Protein AF-A0AAJ6QUZ6-F1 (afdb_monomer)

pLDDT: mean 87.94, std 11.18, range [42.5, 98.69]

Foldseek 3Di:
DCLQPDPPHQADEFEWDAAEEPVGDHRAIARDDPPDRYYPGHLLRVVVVSLPRPGQHAYEYEYQELSHLQVNLVSCVVRPSNLNHEYEDHFACAAFEADDDHGRYPLVSNLVSVVPRPHQYAYAYEHDYHDHQEAGDLVNLVVVVVSCVPPPLPHQYEYEGEQSRADQPSVQCNPQVHVSYAYEYAYDPPRDGDCLSVLNNCVSNPPRYHYNDDPVVVVVNVVVNVVCPDPDQWFWDDWPDDPQWDHGRFKIKGFAWDKTKTFTPDFFAKDKDFPDPFKDKDFDAPDDDPTGDRIGMITIHGGGMMMMGTHD

Organism: NCBI:txid34638

Secondary structure (DSSP, 8-state):
-HHHH-SS--EEEEEEEEEEETTS--SEEEE--TT--EESSBHHHHHHHHHHS----EEEEEESSSTTHHHHHHHHHH-GGGGGS-EEEEEEEEE-SS---S-SS-HHHHHHHHHH--S--EEEEEEE--SSS----HHHHHHHHHHHTTS-TTS-EEEEEEGGG--HHHHHHHHHH-TTEEEEEE--TT----SHHHHHHHHHSTTSEEEE--HHHHHHHHHHHHH------PPEEPPS--TTEEEETTEEEEESSEEEEEEEEEEEEEEEEESSTTEEEE---SSSSS--EEEEEEEEEESSEEEEEEE-

Mean predicted aligned error: 6.59 Å

Nearest PDB structures (foldseek):
  2p2g-assembly2_F  TM=4.073E-01  e=4.839E-01  Mycobacterium tuberculosis H37Rv
  2p2g-assembly2_E  TM=4.098E-01  e=1.268E+00  Mycobacterium tuberculosis H37Rv
  1ceo-assembly1_A  TM=3.204E-01  e=7.375E-01  Acetivibrio thermocellus
  5dt9-assembly1_A-2  TM=2.013E-01  e=4.226E+00  Vibrio cholerae O1 biovar El Tor str. N16961

Solvent-accessible surface area (backbone atoms only — not comparable to full-atom values): 17114 Å² total; per-residue (Å²): 114,69,68,73,74,38,91,87,48,62,58,50,76,40,41,30,25,60,20,28,34,76,89,70,52,66,85,39,44,17,48,33,59,85,91,50,56,56,18,89,44,38,42,70,60,50,52,51,55,59,62,68,46,98,59,89,52,25,41,36,41,35,37,58,32,59,82,25,50,62,62,50,54,53,57,51,68,73,40,67,75,51,78,82,38,55,35,33,51,26,35,23,40,34,59,36,32,15,79,41,93,54,42,53,21,54,46,70,61,49,53,51,53,58,71,68,45,90,66,75,55,32,42,28,54,28,42,26,68,36,86,47,82,50,39,49,42,59,68,50,40,54,51,50,51,67,56,51,74,76,48,65,88,86,55,40,37,33,33,50,40,53,45,64,27,60,36,47,70,37,52,50,43,57,41,54,67,47,89,59,37,27,37,33,36,30,57,58,90,86,56,83,57,65,56,67,42,53,48,48,47,43,69,75,38,73,96,34,58,44,78,50,55,50,71,70,59,41,55,49,45,53,53,49,59,71,68,52,86,78,74,88,74,49,34,44,47,87,55,79,77,58,99,49,56,49,78,32,60,50,35,37,42,35,60,28,54,48,68,46,46,47,32,38,81,45,70,26,36,78,48,74,48,74,73,34,90,58,48,48,75,54,68,62,74,96,64,89,70,99,60,63,36,44,63,48,49,36,37,37,39,52,74,26,35,37,40,37,34,55,40,126

Structure (mmCIF, N/CA/C/O backbone):
data_AF-A0AAJ6QUZ6-F1
#
_entry.id   AF-A0AAJ6QUZ6-F1
#
loop_
_atom_site.group_PDB
_atom_site.id
_atom_site.type_symbol
_atom_site.label_atom_id
_atom_site.label_alt_id
_atom_site.label_comp_id
_atom_site.label_asym_id
_atom_site.label_entity_id
_atom_site.label_seq_id
_atom_site.pdbx_PDB_ins_code
_atom_site.Cartn_x
_atom_site.Cartn_y
_atom_site.Cartn_z
_atom_site.occupancy
_atom_site.B_iso_or_equiv
_atom_site.auth_seq_id
_atom_site.auth_comp_id
_atom_site.auth_asym_id
_atom_site.auth_atom_id
_atom_site.pdbx_PDB_model_num
ATOM 1 N N . MET A 1 1 ? -4.140 9.959 22.751 1.00 50.44 1 MET A N 1
ATOM 2 C CA . MET A 1 1 ? -5.055 11.119 22.643 1.00 50.44 1 MET A CA 1
ATOM 3 C C . MET A 1 1 ? -4.492 12.200 21.724 1.00 50.44 1 MET A C 1
ATOM 5 O O . MET A 1 1 ? -5.263 12.786 20.982 1.00 50.44 1 MET A O 1
ATOM 9 N N . ASP A 1 2 ? -3.174 12.388 21.669 1.00 68.81 2 ASP A N 1
ATOM 10 C CA . ASP A 1 2 ? -2.521 13.456 20.889 1.00 68.81 2 ASP A CA 1
ATOM 11 C C . ASP A 1 2 ? -2.820 13.427 19.378 1.00 68.81 2 ASP A C 1
ATOM 13 O O . ASP A 1 2 ? -3.007 14.470 18.752 1.00 68.81 2 ASP A O 1
ATOM 17 N N . ALA A 1 3 ? -2.954 12.235 18.785 1.00 73.44 3 ALA A N 1
ATOM 18 C CA . ALA A 1 3 ? -3.309 12.095 17.371 1.00 73.44 3 ALA A CA 1
ATOM 19 C C . ALA A 1 3 ? -4.732 12.592 17.052 1.00 73.44 3 ALA A C 1
ATOM 21 O O . ALA A 1 3 ? -4.956 13.097 15.954 1.00 73.44 3 ALA A O 1
ATOM 22 N N . ILE A 1 4 ? -5.674 12.493 18.003 1.00 75.88 4 ILE A N 1
ATOM 23 C CA . ILE A 1 4 ? -7.088 12.892 17.846 1.00 75.88 4 ILE A CA 1
ATOM 24 C C . ILE A 1 4 ? -7.229 14.418 17.785 1.00 75.88 4 ILE A C 1
ATOM 26 O O . ILE A 1 4 ? -8.078 14.925 17.054 1.00 75.88 4 ILE A O 1
ATOM 30 N N . SER A 1 5 ? -6.371 15.145 18.499 1.00 76.31 5 SER A N 1
ATOM 31 C CA . SER A 1 5 ? -6.355 16.611 18.529 1.00 76.31 5 SER A CA 1
ATOM 32 C C . SER A 1 5 ? -5.373 17.249 17.542 1.00 76.31 5 SER A C 1
ATOM 34 O O . SER A 1 5 ? -5.393 18.462 17.376 1.00 76.31 5 SER A O 1
ATOM 36 N N . SER A 1 6 ? -4.492 16.472 16.906 1.00 78.44 6 SER A N 1
ATOM 37 C CA . SER A 1 6 ? -3.490 17.010 15.975 1.00 78.44 6 SER A CA 1
ATOM 38 C C . SER A 1 6 ? -4.126 17.566 14.694 1.00 78.44 6 SER A C 1
ATOM 40 O O . SER A 1 6 ? -4.943 16.898 14.070 1.00 78.44 6 SER A O 1
ATOM 42 N N . GLU A 1 7 ? -3.715 18.745 14.236 1.00 77.88 7 GLU A N 1
ATOM 43 C CA . GLU A 1 7 ? -4.185 19.312 12.959 1.00 77.88 7 GLU A CA 1
ATOM 44 C C . GLU A 1 7 ? -3.479 18.705 11.734 1.00 77.88 7 GLU A C 1
ATOM 46 O O . GLU A 1 7 ? -3.989 18.783 10.619 1.00 77.88 7 GLU A O 1
ATOM 51 N N . THR A 1 8 ? -2.318 18.073 11.929 1.00 78.19 8 THR A N 1
ATOM 52 C CA . THR A 1 8 ? -1.476 17.542 10.843 1.00 78.19 8 THR A CA 1
ATOM 53 C C . THR A 1 8 ? -1.682 16.052 10.582 1.00 78.19 8 THR A C 1
ATOM 55 O O . THR A 1 8 ? -1.166 15.519 9.606 1.00 78.19 8 THR A O 1
ATOM 58 N N . VAL A 1 9 ? -2.437 15.369 11.445 1.00 82.19 9 VAL A N 1
ATOM 59 C CA . VAL A 1 9 ? -2.731 13.936 11.329 1.00 82.19 9 VAL A CA 1
ATOM 60 C C . VAL A 1 9 ? -4.087 13.739 10.653 1.00 82.19 9 VAL A C 1
ATOM 62 O O . VAL A 1 9 ? -5.103 14.221 11.152 1.00 82.19 9 VAL A O 1
ATOM 65 N N . ASN A 1 10 ? -4.139 12.987 9.553 1.00 86.81 10 ASN A N 1
ATOM 66 C CA . ASN A 1 10 ? -5.396 12.722 8.837 1.00 86.81 10 ASN A CA 1
ATOM 67 C C . ASN A 1 10 ? -6.106 11.440 9.297 1.00 86.81 10 ASN A C 1
ATOM 69 O O . ASN A 1 10 ? -7.331 11.364 9.227 1.00 86.81 10 ASN A O 1
ATOM 73 N N . PHE A 1 11 ? -5.350 10.458 9.791 1.00 90.88 11 PHE A N 1
ATOM 74 C CA . PHE A 1 11 ? -5.858 9.151 10.204 1.00 90.88 11 PHE A CA 1
ATOM 75 C C . PHE A 1 11 ? -5.402 8.805 11.614 1.00 90.88 11 PHE A C 1
ATOM 77 O O . PHE A 1 11 ? -4.302 9.161 12.026 1.00 90.88 11 PHE A O 1
ATOM 84 N N . ILE A 1 12 ? -6.246 8.081 12.339 1.00 91.75 12 ILE A N 1
ATOM 85 C CA . ILE A 1 12 ? -5.860 7.412 13.577 1.00 91.75 12 ILE A CA 1
ATOM 86 C C . ILE A 1 12 ? -5.720 5.929 13.248 1.00 91.75 12 ILE A C 1
ATOM 88 O O . ILE A 1 12 ? -6.630 5.329 12.671 1.00 91.75 12 ILE A O 1
ATOM 92 N N . GLU A 1 13 ? -4.574 5.359 13.593 1.00 93.38 13 GLU A N 1
ATOM 93 C CA . GLU A 1 13 ? -4.242 3.969 13.309 1.00 93.38 13 GLU A CA 1
ATOM 94 C C . GLU A 1 13 ? -4.447 3.073 14.529 1.00 93.38 13 GLU A C 1
ATOM 96 O O . GLU A 1 13 ? -4.228 3.491 15.670 1.00 93.38 13 GLU A O 1
ATOM 101 N N . ALA A 1 14 ? -4.861 1.836 14.269 1.00 94.94 14 ALA A N 1
ATOM 102 C CA . ALA A 1 14 ? -4.884 0.770 15.249 1.00 94.94 14 ALA A CA 1
ATOM 103 C C . ALA A 1 14 ? -4.222 -0.487 14.687 1.00 94.94 14 ALA A C 1
ATOM 105 O O . ALA A 1 14 ? -4.755 -1.082 13.754 1.00 94.94 14 ALA A O 1
ATOM 106 N N . ASP A 1 15 ? -3.112 -0.913 15.291 1.00 97.50 15 ASP A N 1
ATOM 107 C CA . ASP A 1 15 ? -2.601 -2.273 15.127 1.00 97.50 15 ASP A CA 1
ATOM 108 C C . ASP A 1 15 ? -3.513 -3.240 15.882 1.00 97.50 15 ASP A C 1
ATOM 110 O O . ASP A 1 15 ? -3.739 -3.067 17.080 1.00 97.50 15 ASP A O 1
ATOM 114 N N . ILE A 1 16 ? -4.067 -4.233 15.190 1.00 98.44 16 ILE A N 1
ATOM 115 C CA . ILE A 1 16 ? -5.099 -5.115 15.733 1.00 98.44 16 ILE A CA 1
ATOM 116 C C . ILE A 1 16 ? -4.665 -6.569 15.614 1.00 98.44 16 ILE A C 1
ATOM 118 O O . ILE A 1 16 ? -4.309 -7.046 14.535 1.00 98.44 16 ILE A O 1
ATOM 122 N N . LEU A 1 17 ? -4.776 -7.287 16.727 1.00 98.19 17 LEU A N 1
ATOM 123 C CA . LEU A 1 17 ? -4.621 -8.735 16.793 1.00 98.19 17 LEU A CA 1
ATOM 124 C C . LEU A 1 17 ? -5.495 -9.336 17.892 1.00 98.19 17 LEU A C 1
ATOM 126 O O . LEU A 1 17 ? -5.958 -8.629 18.788 1.00 98.19 17 LEU A O 1
ATOM 130 N N . MET A 1 18 ? -5.725 -10.642 17.834 1.00 97.94 18 MET A N 1
ATOM 131 C CA . MET A 1 18 ? -6.375 -11.402 18.894 1.00 97.94 18 MET A CA 1
ATOM 132 C C . MET A 1 18 ? -5.429 -11.575 20.080 1.00 97.94 18 MET A C 1
ATOM 134 O O . MET A 1 18 ? -4.302 -12.050 19.939 1.00 97.94 18 MET A O 1
ATOM 138 N N . GLY A 1 19 ? -5.900 -11.228 21.272 1.00 97.06 19 GLY A N 1
ATOM 139 C CA . GLY A 1 19 ? -5.098 -11.331 22.481 1.00 97.06 19 GLY A CA 1
ATOM 140 C C . GLY A 1 19 ? -5.920 -11.133 23.744 1.00 97.06 19 GLY A C 1
ATOM 141 O O . GLY A 1 19 ? -7.120 -11.418 23.776 1.00 97.06 19 GLY A O 1
ATOM 142 N N . GLY A 1 20 ? -5.254 -10.671 24.801 1.00 96.06 20 GLY A N 1
ATOM 143 C CA . GLY A 1 20 ? -5.896 -10.386 26.081 1.00 96.06 20 GLY A CA 1
ATOM 144 C C . GLY A 1 20 ? -5.732 -8.944 26.545 1.00 96.06 20 GLY A C 1
ATOM 145 O O . GLY A 1 20 ? -4.717 -8.300 26.282 1.00 96.06 20 GLY A O 1
ATOM 146 N N . THR A 1 21 ? -6.714 -8.430 27.278 1.00 94.81 21 THR A N 1
ATOM 147 C CA . THR A 1 21 ? -6.571 -7.143 27.961 1.00 94.81 21 THR A CA 1
ATOM 148 C C . THR A 1 21 ? -5.913 -7.331 29.326 1.00 94.81 21 THR A C 1
ATOM 150 O O . THR A 1 21 ? -6.075 -8.362 29.983 1.00 94.81 21 THR A O 1
ATOM 153 N N . LYS A 1 22 ? -5.228 -6.298 29.827 1.00 89.31 22 LYS A N 1
ATOM 154 C CA . LYS A 1 22 ? -4.700 -6.279 31.207 1.00 89.31 22 LYS A CA 1
ATOM 155 C C . LYS A 1 22 ? -5.800 -6.385 32.274 1.00 89.31 22 LYS A C 1
ATOM 157 O O . LYS A 1 22 ? -5.507 -6.742 33.411 1.00 89.31 22 LYS A O 1
ATOM 162 N N . SER A 1 23 ? -7.052 -6.092 31.913 1.00 87.44 23 SER A N 1
ATOM 163 C CA . SER A 1 23 ? -8.241 -6.236 32.762 1.00 87.44 23 SER A CA 1
ATOM 164 C C . SER A 1 23 ? -8.797 -7.667 32.831 1.00 87.44 23 SER A C 1
ATOM 166 O O . SER A 1 23 ? -9.698 -7.915 33.629 1.00 87.44 23 SER A O 1
ATOM 168 N N . GLY A 1 24 ? -8.249 -8.612 32.055 1.00 89.44 24 GLY A N 1
ATOM 169 C CA . GLY A 1 24 ? -8.585 -10.039 32.133 1.00 89.44 24 GLY A CA 1
ATOM 170 C C . GLY A 1 24 ? -9.534 -10.558 31.049 1.00 89.44 24 GLY A C 1
ATOM 171 O O . GLY A 1 24 ? -10.014 -11.684 31.171 1.00 89.44 24 GLY A O 1
ATOM 172 N N . LEU A 1 25 ? -9.819 -9.781 29.995 1.00 91.56 25 LEU A N 1
ATOM 173 C CA . LEU A 1 25 ? -10.451 -10.332 28.792 1.00 91.56 25 LEU A CA 1
ATOM 174 C C . LEU A 1 25 ? -9.416 -11.139 28.006 1.00 91.56 25 LEU A C 1
ATOM 176 O O . LEU A 1 25 ? -8.249 -10.760 27.941 1.00 91.56 25 LEU A O 1
ATOM 180 N N . HIS A 1 26 ? -9.857 -12.226 27.384 1.00 93.75 26 HIS A N 1
ATOM 181 C CA . HIS A 1 26 ? -9.033 -13.107 26.561 1.00 93.75 26 HIS A CA 1
ATOM 182 C C . HIS A 1 26 ? -9.755 -13.408 25.253 1.00 93.75 26 HIS A C 1
ATOM 184 O O . HIS A 1 26 ? -10.982 -13.331 25.202 1.00 93.75 26 HIS A O 1
ATOM 190 N N . ASP A 1 27 ? -8.989 -13.759 24.221 1.00 95.12 27 ASP A N 1
ATOM 191 C CA . ASP A 1 27 ? -9.497 -14.099 22.891 1.00 95.12 27 ASP A CA 1
ATOM 192 C C . ASP A 1 27 ? -10.421 -13.011 22.318 1.00 95.12 27 ASP A C 1
ATOM 194 O O . ASP A 1 27 ? -11.474 -13.289 21.742 1.00 95.12 27 ASP A O 1
ATOM 198 N N . VAL A 1 28 ? -10.007 -11.749 22.467 1.00 97.44 28 VAL A N 1
ATOM 199 C CA . VAL A 1 28 ? -10.676 -10.578 21.882 1.00 97.44 28 VAL A CA 1
ATOM 200 C C . VAL A 1 28 ? -9.702 -9.783 21.010 1.00 97.44 28 VAL A C 1
ATOM 202 O O . VAL A 1 28 ? -8.496 -9.815 21.273 1.00 97.44 28 VAL A O 1
ATOM 205 N N . PRO A 1 29 ? -10.183 -9.035 20.000 1.00 98.31 29 PRO A N 1
ATOM 206 C CA . PRO A 1 29 ? -9.334 -8.090 19.291 1.00 98.31 29 PRO A CA 1
ATOM 207 C C . PRO A 1 29 ? -8.858 -6.988 20.240 1.00 98.31 29 PRO A C 1
ATOM 209 O O . PRO A 1 29 ? -9.661 -6.320 20.902 1.00 98.31 29 PRO A O 1
ATOM 212 N N . ILE A 1 30 ? -7.549 -6.787 20.289 1.00 98.19 30 ILE A N 1
ATOM 213 C CA . ILE A 1 30 ? -6.873 -5.789 21.115 1.00 98.19 30 ILE A CA 1
ATOM 214 C C . ILE A 1 30 ? -6.034 -4.859 20.248 1.00 98.19 30 ILE A C 1
ATOM 216 O O . ILE A 1 30 ? -5.655 -5.221 19.135 1.00 98.19 30 ILE A O 1
ATOM 220 N N . MET A 1 31 ? -5.722 -3.675 20.776 1.00 96.75 31 MET A N 1
ATOM 221 C CA . MET A 1 31 ? -4.753 -2.793 20.135 1.00 96.75 31 MET A CA 1
ATOM 222 C C . MET A 1 31 ? -3.331 -3.167 20.534 1.00 96.75 31 MET A C 1
ATOM 224 O O . MET A 1 31 ? -2.882 -2.806 21.622 1.00 96.75 31 MET A O 1
ATOM 228 N N . ALA A 1 32 ? -2.637 -3.908 19.680 1.00 96.31 32 ALA A N 1
ATOM 229 C CA . ALA A 1 32 ? -1.273 -4.355 19.924 1.00 96.31 32 ALA A CA 1
ATOM 230 C C . ALA A 1 32 ? -0.541 -4.627 18.608 1.00 96.31 32 ALA A C 1
ATOM 232 O O . ALA A 1 32 ? -1.143 -5.029 17.613 1.00 96.31 32 ALA A O 1
ATOM 233 N N . HIS A 1 33 ? 0.781 -4.469 18.638 1.00 93.75 33 HIS A N 1
ATOM 234 C CA . HIS A 1 33 ? 1.664 -4.842 17.542 1.00 93.75 33 HIS A CA 1
ATOM 235 C C . HIS A 1 33 ? 2.565 -6.008 17.985 1.00 93.75 33 HIS A C 1
ATOM 237 O O . HIS A 1 33 ? 3.149 -5.942 19.068 1.00 93.75 33 HIS A O 1
ATOM 243 N N . PRO A 1 34 ? 2.755 -7.062 17.168 1.00 92.25 34 PRO A N 1
ATOM 244 C CA . PRO A 1 34 ? 3.655 -8.157 17.512 1.00 92.25 34 PRO A CA 1
ATOM 245 C C . PRO A 1 34 ? 5.071 -7.664 17.879 1.00 92.25 34 PRO A C 1
ATOM 247 O O . PRO A 1 34 ? 5.581 -6.738 17.240 1.00 92.25 34 PRO A O 1
ATOM 250 N N . PRO A 1 35 ? 5.747 -8.293 18.859 1.00 93.56 35 PRO A N 1
ATOM 251 C CA . PRO A 1 35 ? 5.398 -9.567 19.493 1.00 93.56 35 PRO A CA 1
ATOM 252 C C . PRO A 1 35 ? 4.374 -9.465 20.634 1.00 93.56 35 PRO A C 1
ATOM 254 O O . PRO A 1 35 ? 4.059 -10.497 21.229 1.00 93.56 35 PRO A O 1
ATOM 257 N N . ASP A 1 36 ? 3.864 -8.273 20.944 1.00 95.12 36 ASP A N 1
ATOM 258 C CA . ASP A 1 36 ? 2.902 -8.105 22.026 1.00 95.12 36 ASP A CA 1
ATOM 259 C C . ASP A 1 36 ? 1.576 -8.791 21.682 1.00 95.12 36 ASP A C 1
ATOM 261 O O . ASP A 1 36 ? 1.037 -8.648 20.587 1.00 95.12 36 ASP A O 1
ATOM 265 N N . ASN A 1 37 ? 1.047 -9.551 22.640 1.00 93.31 37 ASN A N 1
ATOM 266 C CA . ASN A 1 37 ? -0.245 -10.238 22.554 1.00 93.31 37 ASN A CA 1
ATOM 267 C C . ASN A 1 37 ? -1.199 -9.832 23.690 1.00 93.31 37 ASN A C 1
ATOM 269 O O . ASN A 1 37 ? -2.201 -10.501 23.956 1.00 93.31 37 ASN A O 1
ATOM 273 N N . SER A 1 38 ? -0.866 -8.740 24.380 1.00 95.00 38 SER A N 1
ATOM 274 C CA . SER A 1 38 ? -1.706 -8.142 25.407 1.00 95.00 38 SER A CA 1
ATOM 275 C C . SER A 1 38 ? -1.698 -6.625 25.298 1.00 95.00 38 SER A C 1
ATOM 277 O O . SER A 1 38 ? -0.692 -6.037 24.910 1.00 95.00 38 SER A O 1
ATOM 279 N N . SER A 1 39 ? -2.817 -6.002 25.653 1.00 96.00 39 SER A N 1
ATOM 280 C CA . SER A 1 39 ? -2.988 -4.549 25.603 1.00 96.00 39 SER A CA 1
ATOM 281 C C . SER A 1 39 ? -3.724 -4.041 26.836 1.00 96.00 39 SER A C 1
ATOM 283 O O . SER A 1 39 ? -4.405 -4.789 27.537 1.00 96.00 39 SER A O 1
ATOM 285 N N . ASP A 1 40 ? -3.571 -2.763 27.146 1.00 94.94 40 ASP A N 1
ATOM 286 C CA . ASP A 1 40 ? -4.424 -2.076 28.111 1.00 94.94 40 ASP A CA 1
ATOM 287 C C . ASP A 1 40 ? -5.829 -1.791 27.563 1.00 94.94 40 ASP A C 1
ATOM 289 O O . ASP A 1 40 ? -6.736 -1.583 28.367 1.00 94.94 40 ASP A O 1
ATOM 293 N N . ILE A 1 41 ? -6.024 -1.846 26.240 1.00 95.69 41 ILE A N 1
ATOM 294 C CA . ILE A 1 41 ? -7.295 -1.523 25.591 1.00 95.69 41 ILE A CA 1
ATOM 295 C C . ILE A 1 41 ? -7.698 -2.563 24.534 1.00 95.69 41 ILE A C 1
ATOM 297 O O . ILE A 1 41 ? -6.898 -3.009 23.702 1.00 95.69 41 ILE A O 1
ATOM 301 N N . SER A 1 42 ? -8.970 -2.960 24.554 1.00 97.25 42 SER A N 1
ATOM 302 C CA . SER A 1 42 ? -9.566 -3.745 23.471 1.00 97.25 42 SER A CA 1
ATOM 303 C C . SER A 1 42 ? -9.874 -2.867 22.256 1.00 97.25 42 SER A C 1
ATOM 305 O O . SER A 1 42 ? -10.091 -1.660 22.372 1.00 97.25 42 SER A O 1
ATOM 307 N N . PHE A 1 43 ? -9.982 -3.468 21.070 1.00 97.19 43 PHE A N 1
ATOM 308 C CA . PHE A 1 43 ? -10.458 -2.740 19.891 1.00 97.19 43 PHE A CA 1
ATOM 309 C C . PHE A 1 43 ? -11.853 -2.143 20.122 1.00 97.19 43 PHE A C 1
ATOM 311 O O . PHE A 1 43 ? -12.119 -1.027 19.688 1.00 97.19 43 PHE A O 1
ATOM 318 N N . ALA A 1 44 ? -12.734 -2.878 20.813 1.00 96.19 44 ALA A N 1
ATOM 319 C CA . ALA A 1 44 ? -14.105 -2.457 21.086 1.00 96.19 44 ALA A CA 1
ATOM 320 C C . ALA A 1 44 ? -14.166 -1.171 21.925 1.00 96.19 44 ALA A C 1
ATOM 322 O O . ALA A 1 44 ? -14.908 -0.258 21.574 1.00 96.19 44 ALA A O 1
ATOM 323 N N . GLU A 1 45 ? -13.358 -1.079 22.983 1.00 95.06 45 GLU A N 1
ATOM 324 C CA . GLU A 1 45 ? -13.246 0.135 23.803 1.00 95.06 45 GLU A CA 1
ATOM 325 C C . GLU A 1 45 ? -12.622 1.282 23.002 1.00 95.06 45 GLU A C 1
ATOM 327 O O . GLU A 1 45 ? -13.111 2.413 23.030 1.00 95.06 45 GLU A O 1
ATOM 332 N N . TRP A 1 46 ? -11.563 0.996 22.239 1.00 95.12 46 TRP A N 1
ATOM 333 C CA . TRP A 1 46 ? -10.896 2.020 21.444 1.00 95.12 46 TRP A CA 1
ATOM 334 C C . TRP A 1 46 ? -11.813 2.633 20.388 1.00 95.12 46 TRP A C 1
ATOM 336 O O . TRP A 1 46 ? -11.842 3.855 20.243 1.00 95.12 46 TRP A O 1
ATOM 346 N N . ILE A 1 47 ? -12.573 1.813 19.655 1.00 94.38 47 ILE A N 1
ATOM 347 C CA . ILE A 1 47 ? -13.436 2.321 18.589 1.00 94.38 47 ILE A CA 1
ATOM 348 C C . ILE A 1 47 ? -14.600 3.136 19.153 1.00 94.38 47 ILE A C 1
ATOM 350 O O . ILE A 1 47 ? -15.014 4.099 18.513 1.00 94.38 47 ILE A O 1
ATOM 354 N N . GLU A 1 48 ? -15.097 2.817 20.351 1.00 93.06 48 GLU A N 1
ATOM 355 C CA . GLU A 1 48 ? -16.092 3.637 21.050 1.00 93.06 48 GLU A CA 1
ATOM 356 C C . GLU A 1 48 ? -15.517 5.019 21.382 1.00 93.06 48 GLU A C 1
ATOM 358 O O . GLU A 1 48 ? -16.071 6.026 20.938 1.00 93.06 48 GLU A O 1
ATOM 363 N N . ILE A 1 49 ? -14.338 5.073 22.015 1.00 91.25 49 ILE A N 1
ATOM 364 C CA . ILE A 1 49 ? -13.633 6.332 22.310 1.00 91.25 49 ILE A CA 1
ATOM 365 C C . ILE A 1 49 ? -13.376 7.131 21.027 1.00 91.25 49 ILE A C 1
ATOM 367 O O . ILE A 1 49 ? -13.659 8.329 20.954 1.00 91.25 49 ILE A O 1
ATOM 371 N N . ALA A 1 50 ? -12.856 6.472 19.989 1.00 89.75 50 ALA A N 1
ATOM 372 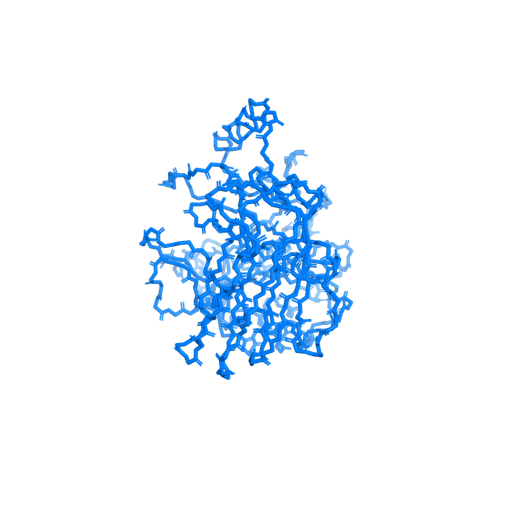C CA . ALA A 1 50 ? -12.573 7.114 18.717 1.00 89.75 50 ALA A CA 1
ATOM 373 C C . ALA A 1 50 ? -13.853 7.673 18.086 1.00 89.75 50 ALA A C 1
ATOM 375 O O . ALA A 1 50 ? -13.817 8.761 17.516 1.00 89.75 50 ALA A O 1
ATOM 376 N N . SER A 1 51 ? -14.975 6.955 18.165 1.00 86.75 51 SER A N 1
ATOM 377 C CA . SER A 1 51 ? -16.266 7.351 17.579 1.00 86.75 51 SER A CA 1
ATOM 378 C C . SER A 1 51 ? -16.964 8.472 18.350 1.00 86.75 51 SER A C 1
ATOM 380 O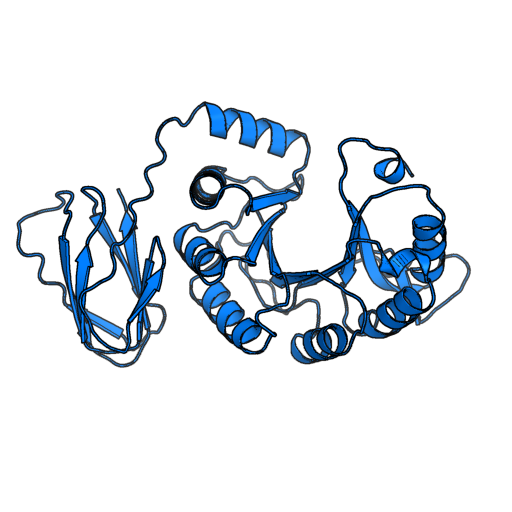 O . SER A 1 51 ? -17.773 9.208 17.783 1.00 86.75 51 SER A O 1
ATOM 382 N N . GLU A 1 52 ? -16.673 8.612 19.639 1.00 87.00 52 GLU A N 1
ATOM 383 C CA . GLU A 1 52 ? -17.172 9.706 20.469 1.00 87.00 52 GLU A CA 1
ATOM 384 C C . GLU A 1 52 ? -16.370 10.992 20.308 1.00 87.00 52 GLU A C 1
ATOM 386 O O . GLU A 1 52 ? -16.935 12.072 20.473 1.00 87.00 52 GLU A O 1
ATOM 391 N N . ALA A 1 53 ? -15.097 10.894 19.922 1.00 83.69 53 ALA A N 1
ATOM 392 C CA . ALA A 1 53 ? -14.284 12.062 19.634 1.00 83.69 53 ALA A CA 1
ATOM 393 C C . ALA A 1 53 ? -14.899 12.911 18.506 1.00 83.69 53 ALA A C 1
ATOM 395 O O . ALA A 1 53 ? -15.191 12.411 17.414 1.00 83.69 53 ALA A O 1
ATOM 396 N N . GLU A 1 54 ? -15.040 14.215 18.754 1.00 80.81 54 GLU A N 1
ATOM 397 C CA . GLU A 1 54 ? -15.456 15.219 17.768 1.00 80.81 54 GLU A CA 1
ATOM 398 C C . GLU A 1 54 ? -14.319 15.488 16.767 1.00 80.81 54 GLU A C 1
ATOM 400 O O . GLU A 1 54 ? -13.682 16.537 16.759 1.00 80.81 54 GLU A O 1
ATOM 405 N N . THR A 1 55 ? -14.017 14.489 15.939 1.00 83.38 55 THR A N 1
ATOM 406 C CA . THR A 1 55 ? -12.927 14.521 14.964 1.00 83.38 55 THR A CA 1
ATOM 407 C C . THR A 1 55 ? -13.391 14.029 13.596 1.00 83.38 55 THR A C 1
ATOM 409 O O . THR A 1 55 ? -14.217 13.119 13.495 1.00 83.38 55 THR A O 1
ATOM 412 N N . SER A 1 56 ? -12.837 14.623 12.539 1.00 83.69 56 SER A N 1
ATOM 413 C CA . SER A 1 56 ? -13.045 14.232 11.138 1.00 83.69 56 SER A CA 1
ATOM 414 C C . SER A 1 56 ? -11.992 13.244 10.624 1.00 83.69 56 SER A C 1
ATOM 416 O O . SER A 1 56 ? -11.950 12.959 9.428 1.00 83.69 56 SER A O 1
ATOM 418 N N . LYS A 1 57 ? -11.118 12.742 11.504 1.00 89.44 57 LYS A N 1
ATOM 419 C CA . LYS A 1 57 ? -10.040 11.823 11.131 1.00 89.44 57 LYS A CA 1
ATOM 420 C C . LYS A 1 57 ? -10.586 10.499 10.614 1.00 89.44 57 LYS A C 1
ATOM 422 O O . LYS A 1 57 ? -11.554 9.959 11.154 1.00 89.44 57 LYS A O 1
ATOM 427 N N . GLY A 1 58 ? -9.909 9.964 9.605 1.00 92.75 58 GLY A N 1
ATOM 428 C CA . GLY A 1 58 ? -10.129 8.600 9.151 1.00 92.75 58 GLY A CA 1
ATOM 429 C C . GLY A 1 58 ? -9.605 7.571 10.156 1.00 92.75 58 GLY A C 1
ATOM 430 O O . GLY A 1 58 ? -8.826 7.886 11.060 1.00 92.75 58 GLY A O 1
ATOM 431 N N . LEU A 1 59 ? -10.025 6.322 9.985 1.00 94.44 59 LEU A N 1
ATOM 432 C CA . LEU A 1 59 ? -9.590 5.176 10.778 1.00 94.44 59 LEU A CA 1
ATOM 433 C C . LEU A 1 59 ? -8.775 4.238 9.892 1.00 94.44 59 LEU A C 1
ATOM 435 O O . LEU A 1 59 ? -9.287 3.751 8.887 1.00 94.44 59 LEU A O 1
ATOM 439 N N . LYS A 1 60 ? -7.527 3.963 10.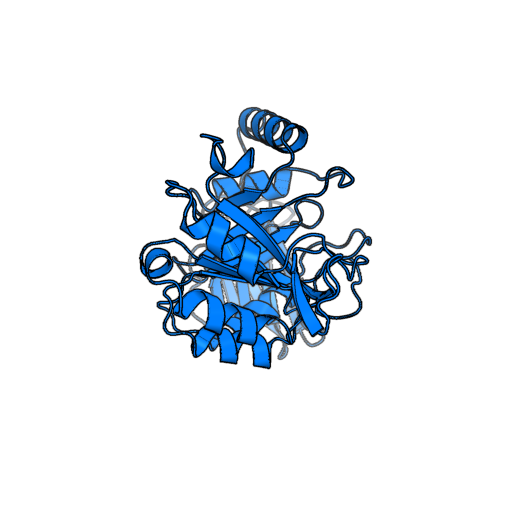269 1.00 96.19 60 LYS A N 1
ATOM 440 C CA . LYS A 1 60 ? -6.680 2.961 9.611 1.00 96.19 60 LYS A CA 1
ATOM 441 C C . LYS A 1 60 ? -6.579 1.745 10.524 1.00 96.19 60 LYS A C 1
ATOM 443 O O . LYS A 1 60 ? -6.013 1.824 11.607 1.00 96.19 60 LYS A O 1
ATOM 448 N N . LEU A 1 61 ? -7.190 0.639 10.116 1.00 97.81 61 LEU A N 1
ATOM 449 C CA . LEU A 1 61 ? -7.248 -0.588 10.907 1.00 97.81 61 LEU A CA 1
ATOM 450 C C . LEU A 1 61 ? -6.211 -1.564 10.366 1.00 97.81 61 LEU A C 1
ATOM 452 O O . LEU A 1 61 ? -6.436 -2.159 9.315 1.00 97.81 61 LEU A O 1
ATOM 456 N N . ASP A 1 62 ? -5.076 -1.678 11.047 1.00 98.25 62 ASP A N 1
ATOM 457 C CA . ASP A 1 62 ? -3.945 -2.506 10.643 1.00 98.25 62 ASP A CA 1
ATOM 458 C C . ASP A 1 62 ? -4.001 -3.892 11.291 1.00 98.25 62 ASP A C 1
ATOM 460 O O . ASP A 1 62 ? -3.554 -4.112 12.417 1.00 98.25 62 ASP A O 1
ATOM 464 N N . PHE A 1 63 ? -4.585 -4.845 10.566 1.00 98.62 63 PHE A N 1
ATOM 465 C CA . PHE A 1 63 ? -4.762 -6.214 11.031 1.00 98.62 63 PHE A CA 1
ATOM 466 C C . PHE A 1 63 ? -3.460 -7.013 10.940 1.00 98.62 63 PHE A C 1
ATOM 468 O O . PHE A 1 63 ? -2.860 -7.157 9.872 1.00 98.62 63 PHE A O 1
ATOM 475 N N . LYS A 1 64 ? -3.061 -7.611 12.065 1.00 97.94 64 LYS A N 1
ATOM 476 C CA . LYS A 1 64 ? -1.862 -8.458 12.185 1.00 97.94 64 LYS A CA 1
ATOM 477 C C . LYS A 1 64 ? -2.180 -9.953 12.204 1.00 97.94 64 LYS A C 1
ATOM 479 O O . LYS A 1 64 ? -1.263 -10.765 12.099 1.00 97.94 64 LYS A O 1
ATOM 484 N N . ASP A 1 65 ? -3.460 -10.309 12.291 1.00 97.69 65 ASP A N 1
ATOM 485 C CA . ASP A 1 65 ? -3.985 -11.659 12.098 1.00 97.69 65 ASP A CA 1
ATOM 486 C C . ASP A 1 65 ? -5.363 -11.629 11.422 1.00 97.69 65 ASP A C 1
ATOM 488 O O . ASP A 1 65 ? -5.984 -10.577 11.272 1.00 97.69 65 ASP A O 1
ATOM 492 N N . ILE A 1 66 ? -5.828 -12.790 10.960 1.00 98.38 66 ILE A N 1
ATOM 493 C CA . ILE A 1 66 ? -7.106 -12.906 10.249 1.00 98.38 66 ILE A CA 1
ATOM 494 C C . ILE A 1 66 ? -8.289 -13.108 11.208 1.00 98.38 66 ILE A C 1
ATOM 496 O O . ILE A 1 66 ? -9.426 -12.778 10.872 1.00 98.38 66 ILE A O 1
ATOM 500 N N . GLU A 1 67 ? -8.039 -13.652 12.396 1.00 98.31 67 GLU A N 1
ATOM 501 C CA . GLU A 1 67 ? -9.048 -13.968 13.406 1.00 98.31 67 GLU A CA 1
ATOM 502 C C . GLU A 1 67 ? -9.717 -12.711 13.987 1.00 98.31 67 GLU A C 1
ATOM 504 O O . GLU A 1 67 ? -10.898 -12.754 14.333 1.00 98.31 67 GLU A O 1
ATOM 509 N N . SER A 1 68 ? -9.006 -11.585 14.027 1.00 98.31 68 SER A N 1
ATOM 510 C CA . SER A 1 68 ? -9.514 -10.296 14.512 1.00 98.31 68 SER A CA 1
ATOM 511 C C . SER A 1 68 ? -10.367 -9.526 13.498 1.00 98.31 68 SER A C 1
ATOM 513 O O . SER A 1 68 ? -11.189 -8.697 13.894 1.00 98.31 68 SER A O 1
ATOM 515 N N . VAL A 1 69 ? -10.245 -9.821 12.199 1.00 98.44 69 VAL A N 1
ATOM 516 C CA . VAL A 1 69 ? -10.890 -9.048 11.121 1.00 98.44 69 VAL A CA 1
ATOM 517 C C . VAL A 1 69 ? -12.410 -9.062 11.242 1.00 98.44 69 VAL A C 1
ATOM 519 O O . VAL A 1 69 ? -13.051 -8.012 11.259 1.00 98.44 69 VAL A O 1
ATOM 522 N N . GLU A 1 70 ? -13.009 -10.249 11.337 1.00 98.00 70 GLU A N 1
ATOM 523 C CA . GLU A 1 70 ? -14.466 -10.378 11.361 1.00 98.00 70 GLU A CA 1
ATOM 524 C C . GLU A 1 70 ? -15.100 -9.739 12.615 1.00 98.00 70 GLU A C 1
ATOM 526 O O . GLU A 1 70 ? -16.028 -8.939 12.449 1.00 98.00 70 GLU A O 1
ATOM 531 N N . PRO A 1 71 ? -14.619 -9.996 13.851 1.00 97.94 71 PRO A N 1
ATOM 532 C CA . PRO A 1 71 ? -15.119 -9.303 15.039 1.00 97.94 71 PRO A CA 1
ATOM 533 C C . PRO A 1 71 ? -15.012 -7.774 14.949 1.00 97.94 71 PRO A C 1
ATOM 535 O O . PRO A 1 71 ? -15.961 -7.073 15.307 1.00 97.94 71 PRO A O 1
ATOM 538 N N . CYS A 1 72 ? -13.901 -7.244 14.425 1.00 98.00 72 CYS A N 1
ATOM 539 C CA . CYS A 1 72 ? -13.717 -5.803 14.254 1.00 98.00 72 CYS A CA 1
ATOM 540 C C . CYS A 1 72 ? -14.704 -5.206 13.245 1.00 98.00 72 CYS A C 1
ATOM 542 O O . CYS A 1 72 ? -15.315 -4.175 13.529 1.00 98.00 72 CYS A O 1
ATOM 544 N N . LEU A 1 73 ? -14.916 -5.862 12.098 1.00 97.12 73 LEU A N 1
ATOM 545 C CA . LEU A 1 73 ? -15.892 -5.416 11.100 1.00 97.12 73 LEU A CA 1
ATOM 546 C C . LEU A 1 73 ? -17.318 -5.392 11.662 1.00 97.12 73 LEU A C 1
ATOM 548 O O . LEU A 1 73 ? -18.041 -4.426 11.420 1.00 97.12 73 LEU A O 1
ATOM 552 N N . ARG A 1 74 ? -17.712 -6.404 12.448 1.00 96.00 74 ARG A N 1
ATOM 553 C CA . ARG A 1 74 ? -19.021 -6.410 13.126 1.00 96.00 74 ARG A CA 1
ATOM 554 C C . ARG A 1 74 ? -19.147 -5.233 14.093 1.00 96.00 74 ARG A C 1
ATOM 556 O O . ARG A 1 74 ? -20.121 -4.490 14.018 1.00 96.00 74 ARG A O 1
ATOM 563 N N . LYS A 1 75 ? -18.136 -5.004 14.938 1.00 96.19 75 LYS A N 1
ATOM 564 C CA . LYS A 1 75 ? -18.151 -3.903 15.912 1.00 96.19 75 LYS A CA 1
ATOM 565 C C . LYS A 1 75 ? -18.217 -2.525 15.242 1.00 96.19 75 LYS A C 1
ATOM 567 O O . LYS A 1 75 ? -18.929 -1.647 15.721 1.00 96.19 75 LYS A O 1
ATOM 572 N N . LEU A 1 76 ? -17.530 -2.330 14.115 1.00 94.38 76 LEU A N 1
ATOM 573 C CA . LEU A 1 76 ? -17.613 -1.083 13.343 1.00 94.38 76 LEU A CA 1
ATOM 574 C C . LEU A 1 76 ? -19.031 -0.809 12.830 1.00 94.38 76 LEU A C 1
ATOM 576 O O . LEU A 1 76 ? -19.471 0.337 12.866 1.00 94.38 76 LEU A O 1
ATOM 580 N N . GLN A 1 77 ? -19.742 -1.845 12.374 1.00 92.25 77 GLN A N 1
ATOM 581 C CA . GLN A 1 77 ? -21.108 -1.731 11.846 1.00 92.25 77 GLN A CA 1
ATOM 582 C C . GLN A 1 77 ? -22.134 -1.364 12.923 1.00 92.25 77 GLN A C 1
ATOM 584 O O . GLN A 1 77 ? -23.122 -0.692 12.627 1.00 92.25 77 GLN A O 1
ATOM 589 N N . GLU A 1 78 ? -21.909 -1.776 14.172 1.00 93.38 78 GLU A N 1
ATOM 590 C CA . GLU A 1 78 ? -22.775 -1.419 15.303 1.00 93.38 78 GLU A CA 1
ATOM 591 C C . GLU A 1 78 ? -22.746 0.090 15.595 1.00 93.38 78 GLU A C 1
ATOM 593 O O . GLU A 1 78 ? -23.736 0.672 16.050 1.00 93.38 78 GLU A O 1
ATOM 598 N N . ILE A 1 79 ? -21.624 0.751 15.302 1.00 88.12 79 ILE A N 1
ATOM 599 C CA . ILE A 1 79 ? -21.413 2.158 15.624 1.00 88.12 79 ILE A CA 1
ATOM 600 C C . ILE A 1 79 ? -21.820 3.028 14.436 1.00 88.12 79 ILE A C 1
ATOM 602 O O . ILE A 1 79 ? -21.028 3.325 13.544 1.00 88.12 79 ILE A O 1
ATOM 606 N N . LYS A 1 80 ? -23.068 3.513 14.462 1.00 79.50 80 LYS A N 1
ATOM 607 C CA . LYS A 1 80 ? -23.644 4.349 13.390 1.00 79.50 80 LYS A CA 1
ATOM 608 C C . LYS A 1 80 ? -22.771 5.538 12.987 1.00 79.50 80 LYS A C 1
ATOM 610 O O . LYS A 1 80 ? -22.700 5.842 11.808 1.00 79.50 80 LYS A O 1
ATOM 615 N N . LYS A 1 81 ? -22.087 6.187 13.938 1.00 79.12 81 LYS A N 1
ATOM 616 C CA . LYS A 1 81 ? -21.206 7.339 13.662 1.00 79.12 81 LYS A CA 1
ATOM 617 C C . LYS A 1 81 ? -20.063 7.016 12.689 1.00 79.12 81 LYS A C 1
ATOM 619 O O . LYS A 1 81 ? -19.520 7.927 12.076 1.00 79.12 81 LYS A O 1
ATOM 624 N N . ASN A 1 82 ? -19.705 5.742 12.529 1.00 77.25 82 ASN A N 1
ATOM 625 C CA . ASN A 1 82 ? -18.653 5.330 11.606 1.00 77.25 82 ASN A CA 1
ATOM 626 C C . ASN A 1 82 ? -19.111 5.272 10.145 1.00 77.25 82 ASN A C 1
ATOM 628 O O . ASN A 1 82 ? -18.255 5.154 9.275 1.00 77.25 82 ASN A O 1
ATOM 632 N N . SER A 1 83 ? -20.413 5.393 9.845 1.00 72.12 83 SER A N 1
ATOM 633 C CA . SER A 1 83 ? -20.901 5.392 8.456 1.00 72.12 83 SER A CA 1
ATOM 634 C C . SER A 1 83 ? -20.331 6.534 7.615 1.00 72.12 83 SER A C 1
ATOM 636 O O . SER A 1 83 ? -20.204 6.392 6.401 1.00 72.12 83 SER A O 1
ATOM 638 N N . ASP A 1 84 ? -19.980 7.644 8.266 1.00 79.12 84 ASP A N 1
ATOM 639 C CA . ASP A 1 84 ? -19.537 8.875 7.610 1.00 79.12 84 ASP A CA 1
ATOM 640 C C . ASP A 1 84 ? -18.009 9.044 7.655 1.00 79.12 84 ASP A C 1
ATOM 642 O O . ASP A 1 84 ? -17.472 10.004 7.101 1.00 79.12 84 ASP A O 1
ATOM 646 N N . ARG A 1 85 ? -17.294 8.119 8.311 1.00 86.38 85 ARG A N 1
ATOM 647 C CA . ARG A 1 85 ? -15.835 8.167 8.447 1.00 86.38 85 ARG A CA 1
ATOM 648 C C . ARG A 1 85 ? -15.144 7.439 7.311 1.00 86.38 85 ARG A C 1
ATOM 650 O O . ARG A 1 85 ? -15.607 6.411 6.824 1.00 86.38 85 ARG A O 1
ATOM 657 N N . GLU A 1 86 ? -13.980 7.949 6.926 1.00 92.62 86 GLU A N 1
ATOM 658 C CA . GLU A 1 86 ? -13.100 7.225 6.020 1.00 92.62 86 GLU A CA 1
ATOM 659 C C . GLU A 1 86 ? -12.435 6.066 6.770 1.00 92.62 86 GLU A C 1
ATOM 661 O O . GLU A 1 86 ? -11.718 6.282 7.746 1.00 92.62 86 GLU A O 1
ATOM 666 N N . ILE A 1 87 ? -12.694 4.835 6.329 1.00 95.12 87 ILE A N 1
ATOM 667 C CA . ILE A 1 87 ? -12.157 3.616 6.939 1.00 95.12 87 ILE A CA 1
ATOM 668 C C . ILE A 1 87 ? -11.202 2.954 5.956 1.00 95.12 87 ILE A C 1
ATOM 670 O O . ILE A 1 87 ? -11.566 2.669 4.814 1.00 95.12 87 ILE A O 1
ATOM 674 N N . TRP A 1 88 ? -9.986 2.686 6.410 1.00 97.44 88 TRP A N 1
ATOM 675 C CA . TRP A 1 88 ? -8.988 1.910 5.693 1.00 97.44 88 TRP A CA 1
ATOM 676 C C . TRP A 1 88 ? -8.824 0.559 6.380 1.00 97.44 88 TRP A C 1
ATOM 678 O O . TRP A 1 88 ? -8.515 0.492 7.570 1.00 97.44 88 TRP A O 1
ATOM 688 N N . LEU A 1 89 ? -9.025 -0.518 5.623 1.00 98.38 89 LEU A N 1
ATOM 689 C CA . LEU A 1 89 ? -8.759 -1.879 6.083 1.00 98.38 89 LEU A CA 1
ATOM 690 C C . LEU A 1 89 ? -7.355 -2.261 5.621 1.00 98.38 89 LEU A C 1
ATOM 692 O O . LEU A 1 89 ? -7.154 -2.539 4.436 1.00 98.38 89 LEU A O 1
ATOM 696 N N . ASN A 1 90 ? -6.391 -2.218 6.538 1.00 98.69 90 ASN A N 1
ATOM 697 C CA . ASN A 1 90 ? -4.986 -2.470 6.260 1.00 98.69 90 ASN A CA 1
ATOM 698 C C . ASN A 1 90 ? -4.577 -3.899 6.622 1.00 98.69 90 ASN A C 1
ATOM 700 O O . ASN A 1 90 ? -4.901 -4.377 7.706 1.00 98.69 90 ASN A O 1
ATOM 704 N N . ALA A 1 91 ? -3.885 -4.584 5.708 1.00 98.44 91 ALA A N 1
ATOM 705 C CA . ALA A 1 91 ? -3.338 -5.911 5.973 1.00 98.44 91 ALA A CA 1
ATOM 706 C C . ALA A 1 91 ? -2.201 -6.292 5.014 1.00 98.44 91 ALA A C 1
ATOM 708 O O . ALA A 1 91 ? -2.301 -6.135 3.792 1.00 98.44 91 ALA A O 1
ATOM 709 N N . ASP A 1 92 ? -1.167 -6.926 5.565 1.00 98.25 92 ASP A N 1
ATOM 710 C CA . ASP A 1 92 ? -0.097 -7.560 4.796 1.00 98.25 92 ASP A CA 1
ATOM 711 C C . ASP A 1 92 ? -0.490 -8.984 4.376 1.00 98.25 92 ASP A C 1
ATOM 713 O O . ASP A 1 92 ? -0.241 -9.975 5.076 1.00 98.25 92 ASP A O 1
ATOM 717 N N . ILE A 1 93 ? -1.108 -9.080 3.198 1.00 98.38 93 ILE A N 1
ATOM 718 C CA . ILE A 1 93 ? -1.691 -10.320 2.661 1.00 98.38 93 ILE A CA 1
ATOM 719 C C . ILE A 1 93 ? -0.761 -11.089 1.709 1.00 98.38 93 ILE A C 1
ATOM 721 O O . ILE A 1 93 ? -1.071 -12.218 1.324 1.00 98.38 93 ILE A O 1
ATOM 725 N N . LEU A 1 94 ? 0.376 -10.502 1.315 1.00 98.25 94 LEU A N 1
ATOM 726 C CA . LEU A 1 94 ? 1.380 -11.118 0.438 1.00 98.25 94 LEU A CA 1
ATOM 727 C C . LEU A 1 94 ? 2.783 -11.132 1.064 1.00 98.25 94 LEU A C 1
ATOM 729 O O . LEU A 1 94 ? 3.074 -10.415 2.017 1.00 98.25 94 LEU A O 1
ATOM 733 N N . ILE A 1 95 ? 3.675 -11.953 0.503 1.00 97.38 95 ILE A N 1
ATOM 734 C CA . ILE A 1 95 ? 5.103 -11.977 0.856 1.00 97.38 95 ILE A CA 1
ATOM 735 C C . ILE A 1 95 ? 5.837 -10.949 -0.001 1.00 97.38 95 ILE A C 1
ATOM 737 O O . ILE A 1 95 ? 5.783 -10.991 -1.234 1.00 97.38 95 ILE A O 1
ATOM 741 N N . GLY A 1 96 ? 6.534 -10.032 0.656 1.00 96.31 96 GLY A N 1
ATOM 742 C CA . GLY A 1 96 ? 7.226 -8.925 0.016 1.00 96.31 96 GLY A CA 1
ATOM 743 C C . GLY A 1 96 ? 8.746 -9.060 0.009 1.00 96.31 96 GLY A C 1
ATOM 744 O O . GLY A 1 96 ? 9.296 -10.153 0.179 1.00 96.31 96 GLY A O 1
ATOM 745 N N . PRO A 1 97 ? 9.446 -7.940 -0.218 1.00 95.19 97 PRO A N 1
ATOM 746 C CA . PRO A 1 97 ? 10.900 -7.886 -0.199 1.00 95.19 97 PRO A CA 1
ATOM 747 C C . PRO A 1 97 ? 11.518 -8.185 1.170 1.00 95.19 97 PRO A C 1
ATOM 749 O O . PRO A 1 97 ? 10.899 -8.015 2.218 1.00 95.19 97 PRO A O 1
ATOM 752 N N . GLY A 1 98 ? 12.801 -8.552 1.167 1.00 90.31 98 GLY A N 1
ATOM 753 C CA . GLY A 1 98 ? 13.599 -8.669 2.390 1.00 90.31 98 GLY A CA 1
ATOM 754 C C . GLY A 1 98 ? 13.563 -10.033 3.087 1.00 90.31 98 GLY A C 1
ATOM 755 O O . GLY A 1 98 ? 13.970 -10.134 4.243 1.00 90.31 98 GLY A O 1
ATOM 756 N N . SER A 1 99 ? 13.121 -11.078 2.385 1.00 88.31 99 SER A N 1
ATOM 757 C CA . SER A 1 99 ? 13.019 -12.467 2.868 1.00 88.31 99 SER A CA 1
ATOM 758 C C . SER A 1 99 ? 12.067 -12.711 4.060 1.00 88.31 99 SER A C 1
ATOM 760 O O . SER A 1 99 ? 12.424 -13.458 4.979 1.00 88.31 99 SER A O 1
ATOM 762 N N . PRO A 1 100 ? 10.851 -12.132 4.085 1.00 90.12 100 PRO A N 1
ATOM 763 C CA . PRO A 1 100 ? 9.835 -12.518 5.056 1.00 90.12 100 PRO A CA 1
ATOM 764 C C . PRO A 1 100 ? 9.339 -13.944 4.772 1.00 90.12 100 PRO A C 1
ATOM 766 O O . PRO A 1 100 ? 9.351 -14.418 3.638 1.00 90.12 100 PRO A O 1
ATOM 769 N N . LYS A 1 101 ? 8.915 -14.657 5.821 1.00 89.88 101 LYS A N 1
ATOM 770 C CA . LYS A 1 101 ? 8.583 -16.091 5.719 1.00 89.88 101 LYS A CA 1
ATOM 771 C C . LYS A 1 101 ? 7.145 -16.371 5.284 1.00 89.88 101 LYS A C 1
ATOM 773 O O . LYS A 1 101 ? 6.879 -17.434 4.735 1.00 89.88 101 LYS A O 1
ATOM 778 N N . ARG A 1 102 ? 6.215 -15.471 5.604 1.00 92.81 102 ARG A N 1
ATOM 779 C CA . ARG A 1 102 ? 4.774 -15.646 5.390 1.00 92.81 102 ARG A CA 1
ATOM 780 C C . ARG A 1 102 ? 4.069 -14.287 5.328 1.00 92.81 102 ARG A C 1
ATOM 782 O O . ARG A 1 102 ? 4.639 -13.315 5.837 1.00 92.81 102 ARG A O 1
ATOM 789 N N . PRO A 1 103 ? 2.867 -14.204 4.735 1.00 94.94 103 PRO A N 1
ATOM 790 C CA . PRO A 1 103 ? 1.984 -13.063 4.962 1.00 94.94 103 PRO A CA 1
ATOM 791 C C . PRO A 1 103 ? 1.577 -12.988 6.443 1.00 94.94 103 PRO A C 1
ATOM 793 O O . PRO A 1 103 ? 1.650 -13.993 7.159 1.00 94.94 103 PRO A O 1
ATOM 796 N N . ALA A 1 104 ? 1.169 -11.805 6.901 1.00 94.62 104 ALA A N 1
ATOM 797 C CA . ALA A 1 104 ? 0.646 -11.620 8.255 1.00 94.62 104 ALA A CA 1
ATOM 798 C C . ALA A 1 104 ? -0.797 -12.131 8.348 1.00 94.62 104 ALA A C 1
ATOM 800 O O . ALA A 1 104 ? -1.163 -12.812 9.301 1.00 94.62 104 ALA A O 1
ATOM 801 N N . VAL A 1 105 ? -1.584 -11.864 7.305 1.00 98.06 105 VAL A N 1
ATOM 802 C CA . VAL A 1 105 ? -3.022 -12.133 7.257 1.00 98.06 105 VAL A CA 1
ATOM 803 C C . VAL A 1 105 ? -3.352 -13.038 6.068 1.00 98.06 105 VAL A C 1
ATOM 805 O O . VAL A 1 105 ? -2.778 -12.902 4.985 1.00 98.06 105 VAL A O 1
ATOM 808 N N . ASP A 1 106 ? -4.286 -13.978 6.247 1.00 98.31 106 ASP A N 1
ATOM 809 C CA . ASP A 1 106 ? -4.736 -14.841 5.150 1.00 98.31 106 ASP A CA 1
ATOM 810 C C . ASP A 1 106 ? -5.438 -14.021 4.059 1.00 98.31 106 ASP A C 1
ATOM 812 O O . ASP A 1 106 ? -6.519 -13.462 4.261 1.00 98.31 106 ASP A O 1
ATOM 816 N N . ARG A 1 107 ? -4.825 -13.995 2.873 1.00 97.44 107 ARG A N 1
ATOM 817 C CA . ARG A 1 107 ? -5.296 -13.247 1.704 1.00 97.44 107 ARG A CA 1
ATOM 818 C C . ARG A 1 107 ? -6.746 -13.538 1.330 1.00 97.44 107 ARG A C 1
ATOM 820 O O . ARG A 1 107 ? -7.499 -12.610 1.052 1.00 97.44 107 ARG A O 1
ATOM 827 N N . ALA A 1 108 ? -7.115 -14.814 1.222 1.00 97.62 108 ALA A N 1
ATOM 828 C CA . ALA A 1 108 ? -8.412 -15.191 0.668 1.00 97.62 108 ALA A CA 1
ATOM 829 C C . ALA A 1 108 ? -9.534 -14.849 1.650 1.00 97.62 108 ALA A C 1
ATOM 831 O O . ALA A 1 108 ? -10.545 -14.269 1.256 1.00 97.62 108 ALA A O 1
ATOM 832 N N . ARG A 1 109 ? -9.325 -15.155 2.934 1.00 98.25 109 ARG A N 1
ATOM 833 C CA . ARG A 1 109 ? -10.263 -14.825 4.008 1.00 98.25 109 ARG A CA 1
ATOM 834 C C . ARG A 1 109 ? -10.394 -13.314 4.187 1.00 98.25 109 ARG A C 1
ATOM 836 O O . ARG A 1 109 ? -11.518 -12.837 4.296 1.00 98.25 109 ARG A O 1
ATOM 843 N N . PHE A 1 110 ? -9.292 -12.558 4.158 1.00 98.56 110 PHE A N 1
ATOM 844 C CA . PHE A 1 110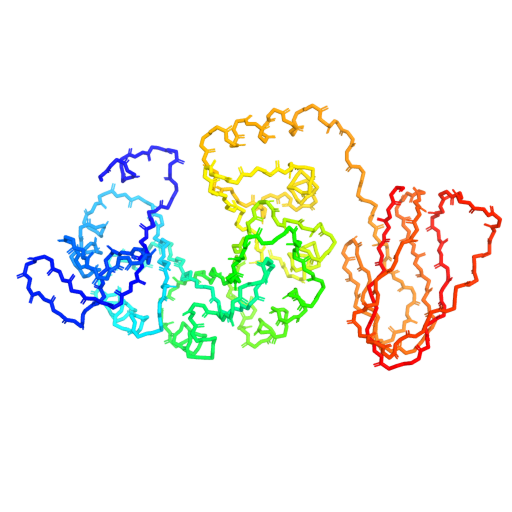 ? -9.333 -11.101 4.319 1.00 98.56 110 PHE A CA 1
ATOM 845 C C . PHE A 1 110 ? -10.161 -10.429 3.225 1.00 98.56 110 PHE A C 1
ATOM 847 O O . PHE A 1 110 ? -11.080 -9.674 3.528 1.00 98.56 110 PHE A O 1
ATOM 854 N N . LEU A 1 111 ? -9.890 -10.748 1.954 1.00 97.94 111 LEU A N 1
ATOM 855 C CA . LEU A 1 111 ? -10.621 -10.158 0.830 1.00 97.94 111 LEU A CA 1
ATOM 856 C C . LEU A 1 111 ? -12.097 -10.568 0.816 1.00 97.94 111 LEU A C 1
ATOM 858 O O . LEU A 1 111 ? -12.946 -9.752 0.466 1.00 97.94 111 LEU A O 1
ATOM 862 N N . ALA A 1 112 ? -12.419 -11.798 1.230 1.00 97.62 112 ALA A N 1
ATOM 863 C CA . ALA A 1 112 ? -13.804 -12.238 1.372 1.00 97.62 112 ALA A CA 1
ATOM 864 C C . ALA A 1 112 ? -14.544 -11.459 2.473 1.00 97.62 112 ALA A C 1
ATOM 866 O O . ALA A 1 112 ? -15.657 -10.992 2.245 1.00 97.62 112 ALA A O 1
ATOM 867 N N . LEU A 1 113 ? -13.923 -11.283 3.645 1.00 98.12 113 LEU A N 1
ATOM 868 C CA . LEU A 1 113 ? -14.504 -10.536 4.764 1.00 98.12 113 LEU A CA 1
ATOM 869 C C . LEU A 1 113 ? -14.659 -9.047 4.440 1.00 98.12 113 LEU A C 1
ATOM 871 O O . LEU A 1 113 ? -15.727 -8.479 4.664 1.00 98.12 113 LEU A O 1
ATOM 875 N N . ALA A 1 114 ? -13.624 -8.425 3.873 1.00 97.06 114 ALA A N 1
ATOM 876 C CA . ALA A 1 114 ? -13.670 -7.026 3.467 1.00 97.06 114 ALA A CA 1
ATOM 877 C C . ALA A 1 114 ? -14.717 -6.801 2.365 1.00 97.06 114 ALA A C 1
ATOM 879 O O . ALA A 1 114 ? -15.553 -5.910 2.488 1.00 97.06 114 ALA A O 1
ATOM 880 N N . GLY A 1 115 ? -14.752 -7.661 1.340 1.00 95.69 115 GLY A N 1
ATOM 881 C CA . GLY A 1 115 ? -15.725 -7.576 0.249 1.00 95.69 115 GLY A CA 1
ATOM 882 C C . GLY A 1 115 ? -17.177 -7.832 0.671 1.00 95.69 115 GLY A C 1
ATOM 883 O O . GLY A 1 115 ? -18.091 -7.310 0.040 1.00 95.69 115 GLY A O 1
ATOM 884 N N . ALA A 1 116 ? -17.403 -8.600 1.741 1.00 95.19 116 ALA A N 1
ATOM 885 C CA . ALA A 1 116 ? -18.730 -8.810 2.323 1.00 95.19 116 ALA A CA 1
ATOM 886 C C . ALA A 1 116 ? -19.169 -7.676 3.269 1.00 95.19 116 ALA A C 1
ATOM 888 O O . ALA A 1 116 ? -20.334 -7.631 3.670 1.00 95.19 116 ALA A O 1
ATOM 889 N N . SER A 1 117 ? -18.259 -6.773 3.650 1.00 92.44 117 SER A N 1
ATOM 890 C CA . SER A 1 117 ? -18.572 -5.665 4.549 1.00 92.44 117 SER A CA 1
ATOM 891 C C . SER A 1 117 ? -19.470 -4.632 3.852 1.00 92.44 117 SER A C 1
ATOM 893 O O . SER A 1 117 ? -19.115 -4.140 2.781 1.00 92.44 117 SER A O 1
ATOM 895 N N . PRO A 1 118 ? -20.601 -4.228 4.459 1.00 90.38 118 PRO A N 1
ATOM 896 C CA . PRO A 1 118 ? -21.456 -3.167 3.935 1.00 90.38 118 PRO A CA 1
ATOM 897 C C . PRO A 1 118 ? -20.875 -1.762 4.168 1.00 90.38 118 PRO A C 1
ATOM 899 O O . PRO A 1 118 ? -21.428 -0.781 3.672 1.00 90.38 118 PRO A O 1
ATOM 902 N N . LEU A 1 119 ? -19.798 -1.638 4.953 1.00 89.94 119 LEU A N 1
ATOM 903 C CA . LEU A 1 119 ? -19.153 -0.355 5.223 1.00 89.94 119 LEU A CA 1
ATOM 904 C C . LEU A 1 119 ? -18.414 0.129 3.978 1.00 89.94 119 LEU A C 1
ATOM 906 O O . LEU A 1 119 ? -17.675 -0.634 3.357 1.00 89.94 119 LEU A O 1
ATOM 910 N N . LYS A 1 120 ? -18.541 1.416 3.651 1.00 91.88 120 LYS A N 1
ATOM 911 C CA . LYS A 1 120 ? -17.672 2.043 2.653 1.00 91.88 120 LYS A CA 1
ATOM 912 C C . LYS A 1 120 ? -16.247 2.087 3.208 1.00 91.88 120 LYS A C 1
ATOM 914 O O . LYS A 1 120 ? -16.023 2.651 4.273 1.00 91.88 120 LYS A O 1
ATOM 919 N N . HIS A 1 121 ? -15.298 1.500 2.487 1.00 94.88 121 HIS A N 1
ATOM 920 C CA . HIS A 1 121 ? -13.908 1.418 2.924 1.00 94.88 121 HIS A CA 1
ATOM 921 C C . HIS A 1 121 ? -12.933 1.484 1.745 1.00 94.88 121 HIS A C 1
ATOM 923 O O . HIS A 1 121 ? -13.287 1.185 0.603 1.00 94.88 121 HIS A O 1
ATOM 929 N N . THR A 1 122 ? -11.696 1.854 2.058 1.00 96.94 122 THR A N 1
ATOM 930 C CA . THR A 1 122 ? -10.524 1.715 1.190 1.00 96.94 122 THR A CA 1
ATOM 931 C C . THR A 1 122 ? -9.757 0.470 1.622 1.00 96.94 122 THR A C 1
ATOM 933 O O . THR A 1 122 ? -9.553 0.239 2.817 1.00 96.94 122 THR A O 1
ATOM 936 N N . LEU A 1 123 ? -9.319 -0.347 0.666 1.00 98.25 123 LEU A N 1
ATOM 937 C CA . LEU A 1 123 ? -8.413 -1.457 0.953 1.00 98.25 123 LEU A CA 1
ATOM 938 C C . LEU A 1 123 ? -6.976 -0.943 0.991 1.00 98.25 123 LEU A C 1
ATOM 940 O O . LEU A 1 123 ? -6.510 -0.356 0.021 1.00 98.25 123 LEU A O 1
ATOM 944 N N . SER A 1 124 ? -6.267 -1.186 2.090 1.00 98.31 124 SER A N 1
ATOM 945 C CA . SER A 1 124 ? -4.839 -0.895 2.233 1.00 98.31 124 SER A CA 1
ATOM 946 C C . SER A 1 124 ? -4.063 -2.213 2.285 1.00 98.31 124 SER A C 1
ATOM 948 O O . SER A 1 124 ? -3.751 -2.739 3.347 1.00 98.31 124 SER A O 1
ATOM 950 N N . ILE A 1 125 ? -3.832 -2.830 1.128 1.00 98.44 125 ILE A N 1
ATOM 951 C CA . ILE A 1 125 ? -3.335 -4.214 1.052 1.00 98.44 125 ILE A CA 1
ATOM 952 C C . ILE A 1 125 ? -1.873 -4.266 0.635 1.00 98.44 125 ILE A C 1
ATOM 954 O O . ILE A 1 125 ? -1.481 -3.734 -0.403 1.00 98.44 125 ILE A O 1
ATOM 958 N N . GLY A 1 126 ? -1.067 -4.912 1.468 1.00 98.00 126 GLY A N 1
ATOM 959 C CA . GLY A 1 126 ? 0.382 -4.832 1.408 1.00 98.00 126 GLY A CA 1
ATOM 960 C C . GLY A 1 126 ? 1.092 -6.168 1.320 1.00 98.00 126 GLY A C 1
ATOM 961 O O . GLY A 1 126 ? 0.528 -7.223 1.000 1.00 98.00 126 GLY A O 1
ATOM 962 N N . TRP A 1 127 ? 2.374 -6.090 1.644 1.00 98.06 127 TRP A N 1
ATOM 963 C CA . TRP A 1 127 ? 3.254 -7.230 1.749 1.00 98.06 127 TRP A CA 1
ATOM 964 C C . TRP A 1 127 ? 4.005 -7.158 3.063 1.00 98.06 127 TRP A C 1
ATOM 966 O O . TRP A 1 127 ? 4.554 -6.108 3.400 1.00 98.06 127 TRP A O 1
ATOM 976 N N . THR A 1 128 ? 4.191 -8.309 3.703 1.00 96.50 128 THR A N 1
ATOM 977 C CA . THR A 1 128 ? 5.195 -8.396 4.758 1.00 96.50 128 THR A CA 1
ATOM 978 C C . THR A 1 128 ? 6.562 -8.047 4.177 1.00 96.50 128 THR A C 1
ATOM 980 O O . THR A 1 128 ? 6.873 -8.401 3.037 1.00 96.50 128 THR A O 1
ATOM 983 N N . THR A 1 129 ? 7.397 -7.352 4.948 1.00 94.81 129 THR A N 1
ATOM 984 C CA . THR A 1 129 ? 8.773 -7.020 4.550 1.00 94.81 129 THR A CA 1
ATOM 985 C C . THR A 1 129 ? 9.772 -7.556 5.564 1.00 94.81 129 THR A C 1
ATOM 987 O O . THR A 1 129 ? 9.474 -7.676 6.750 1.00 94.81 129 THR A O 1
ATOM 990 N N . GLY A 1 130 ? 10.968 -7.909 5.100 1.00 90.94 130 GLY A N 1
ATOM 991 C CA . GLY A 1 130 ? 12.055 -8.366 5.962 1.00 90.94 130 GLY A CA 1
ATOM 992 C C . GLY A 1 130 ? 13.310 -7.497 5.872 1.00 90.94 130 GLY A C 1
ATOM 993 O O . GLY A 1 130 ? 13.359 -6.479 5.177 1.00 90.94 130 GLY A O 1
ATOM 994 N N . ALA A 1 131 ? 14.348 -7.913 6.595 1.00 86.81 131 ALA A N 1
ATOM 995 C CA . ALA A 1 131 ? 15.565 -7.125 6.778 1.00 86.81 131 ALA A CA 1
ATOM 996 C C . ALA A 1 131 ? 16.489 -7.102 5.546 1.00 86.81 131 ALA A C 1
ATOM 998 O O . ALA A 1 131 ? 17.228 -6.136 5.363 1.00 86.81 131 ALA A O 1
ATOM 999 N N . ALA A 1 132 ? 16.458 -8.127 4.683 1.00 86.00 132 ALA A N 1
ATOM 1000 C CA . ALA A 1 132 ? 17.386 -8.210 3.550 1.00 86.00 132 ALA A CA 1
ATOM 1001 C C . ALA A 1 132 ? 17.190 -7.050 2.554 1.00 86.00 132 ALA A C 1
ATOM 1003 O O . ALA A 1 132 ? 16.086 -6.536 2.397 1.00 86.00 132 ALA A O 1
ATOM 1004 N N . SER A 1 133 ? 18.250 -6.627 1.865 1.00 83.62 133 SER A N 1
ATOM 1005 C CA . SER A 1 133 ? 18.285 -5.383 1.072 1.00 83.62 133 SER A CA 1
ATOM 1006 C C . SER A 1 133 ? 17.445 -5.375 -0.212 1.00 83.62 133 SER A C 1
ATOM 1008 O O . SER A 1 133 ? 17.314 -4.324 -0.830 1.00 83.62 133 SER A O 1
ATOM 1010 N N . ALA A 1 134 ? 16.879 -6.509 -0.629 1.00 89.31 134 ALA A N 1
ATOM 1011 C CA . ALA A 1 134 ? 16.090 -6.596 -1.858 1.00 89.31 134 ALA A CA 1
ATOM 1012 C C . ALA A 1 134 ? 14.871 -5.657 -1.824 1.00 89.31 134 ALA A C 1
ATOM 1014 O O . ALA A 1 134 ? 14.201 -5.586 -0.799 1.00 89.31 134 ALA A O 1
ATOM 1015 N N . GLY A 1 135 ? 14.580 -4.977 -2.936 1.00 94.00 135 GLY A N 1
ATOM 1016 C CA . GLY A 1 135 ? 13.394 -4.131 -3.111 1.00 94.00 135 GLY A CA 1
ATOM 1017 C C . GLY A 1 135 ? 12.199 -4.866 -3.728 1.00 94.00 135 GLY A C 1
ATOM 1018 O O . GLY A 1 135 ? 12.281 -6.060 -4.033 1.00 94.00 135 GLY A O 1
ATOM 1019 N N . TYR A 1 136 ? 11.078 -4.162 -3.907 1.00 96.19 136 TYR A N 1
ATOM 1020 C CA . TYR A 1 136 ? 9.874 -4.709 -4.545 1.00 96.19 136 TYR A CA 1
ATOM 1021 C C . TYR A 1 136 ? 10.171 -5.189 -5.971 1.00 96.19 136 TYR A C 1
ATOM 1023 O O . TYR A 1 136 ? 10.504 -4.409 -6.860 1.00 96.19 136 TYR A O 1
ATOM 1031 N N . SER A 1 137 ? 10.020 -6.491 -6.203 1.00 93.69 137 SER A N 1
ATOM 1032 C CA . SER A 1 137 ? 10.282 -7.111 -7.502 1.00 93.69 137 SER A CA 1
ATOM 1033 C C . SER A 1 137 ? 9.059 -7.089 -8.423 1.00 93.69 137 SER A C 1
ATOM 1035 O O . SER A 1 137 ? 7.917 -6.950 -7.976 1.00 93.69 137 SER A O 1
ATOM 1037 N N . TRP A 1 138 ? 9.285 -7.351 -9.715 1.00 91.81 138 TRP A N 1
ATOM 1038 C CA . TRP A 1 138 ? 8.213 -7.634 -10.676 1.00 91.81 138 TRP A CA 1
ATOM 1039 C C . TRP A 1 138 ? 7.266 -8.730 -10.195 1.00 91.81 138 TRP A C 1
ATOM 1041 O O . TRP A 1 138 ? 6.054 -8.602 -10.338 1.00 91.81 138 TRP A O 1
ATOM 1051 N N . ARG A 1 139 ? 7.801 -9.788 -9.574 1.00 91.06 139 ARG A N 1
ATOM 1052 C CA . ARG A 1 139 ? 6.991 -10.880 -9.031 1.00 91.06 139 ARG A CA 1
ATOM 1053 C C . ARG A 1 139 ? 6.056 -10.394 -7.926 1.00 91.06 139 ARG A C 1
ATOM 1055 O O . ARG A 1 139 ? 4.892 -10.775 -7.939 1.00 91.06 139 ARG A O 1
ATOM 1062 N N . ASN A 1 140 ? 6.535 -9.537 -7.017 1.00 95.25 140 ASN A N 1
ATOM 1063 C CA . ASN A 1 140 ? 5.696 -8.992 -5.944 1.00 95.25 140 ASN A CA 1
ATOM 1064 C C . ASN A 1 140 ? 4.518 -8.189 -6.512 1.00 95.25 140 ASN A C 1
ATOM 1066 O O . ASN A 1 140 ? 3.386 -8.362 -6.066 1.00 95.25 140 ASN A O 1
ATOM 1070 N N . VAL A 1 141 ? 4.785 -7.340 -7.507 1.00 95.06 141 VAL A N 1
ATOM 1071 C CA . VAL A 1 141 ? 3.766 -6.482 -8.122 1.00 95.06 141 VAL A CA 1
ATOM 1072 C C . VAL A 1 141 ? 2.787 -7.272 -8.983 1.00 95.06 141 VAL A C 1
ATOM 1074 O O . VAL A 1 141 ? 1.584 -7.066 -8.869 1.00 95.06 141 VAL A O 1
ATOM 1077 N N . LEU A 1 142 ? 3.266 -8.191 -9.822 1.00 91.62 142 LEU A N 1
ATOM 1078 C CA . LEU A 1 142 ? 2.393 -8.988 -10.687 1.00 91.62 142 LEU A CA 1
ATOM 1079 C C . LEU A 1 142 ? 1.510 -9.943 -9.885 1.00 91.62 142 LEU A C 1
ATOM 1081 O O . LEU A 1 142 ? 0.371 -10.185 -10.277 1.00 91.62 142 LEU A O 1
ATOM 1085 N N . GLU A 1 143 ? 2.001 -10.462 -8.756 1.00 94.38 143 GLU A N 1
ATOM 1086 C CA . GLU A 1 143 ? 1.150 -11.211 -7.834 1.00 94.38 143 GLU A CA 1
ATOM 1087 C C . GLU A 1 143 ? 0.043 -10.321 -7.258 1.00 94.38 143 GLU A C 1
ATOM 1089 O O . GLU A 1 143 ? -1.113 -10.728 -7.274 1.00 94.38 143 GLU A O 1
ATOM 1094 N N . MET A 1 144 ? 0.359 -9.098 -6.815 1.00 97.06 144 MET A N 1
ATOM 1095 C CA . MET A 1 144 ? -0.658 -8.158 -6.329 1.00 97.06 144 MET A CA 1
ATOM 1096 C C . MET A 1 144 ? -1.676 -7.791 -7.414 1.00 97.06 144 MET A C 1
ATOM 1098 O O . MET A 1 144 ? -2.872 -7.789 -7.141 1.00 97.06 144 MET A O 1
ATOM 1102 N N . LEU A 1 145 ? -1.238 -7.566 -8.656 1.00 93.31 145 LEU A N 1
ATOM 1103 C CA . LEU A 1 145 ? -2.141 -7.314 -9.783 1.00 93.31 145 LEU A CA 1
ATOM 1104 C C . LEU A 1 145 ? -3.126 -8.474 -9.996 1.00 93.31 145 LEU A C 1
ATOM 1106 O O . LEU A 1 145 ? -4.327 -8.248 -10.101 1.00 93.31 145 LEU A O 1
ATOM 1110 N N . ALA A 1 146 ? -2.652 -9.721 -9.955 1.00 92.94 146 ALA A N 1
ATOM 1111 C CA . ALA A 1 146 ? -3.521 -10.896 -10.064 1.00 92.94 146 ALA A CA 1
ATOM 1112 C C . ALA A 1 146 ? -4.504 -11.041 -8.883 1.00 92.94 146 ALA A C 1
ATOM 1114 O O . ALA A 1 146 ? -5.557 -11.669 -9.010 1.00 92.94 146 ALA A O 1
ATOM 1115 N N . VAL A 1 147 ? -4.161 -10.495 -7.711 1.00 95.00 147 VAL A N 1
ATOM 1116 C CA . VAL A 1 147 ? -5.050 -10.468 -6.543 1.00 95.00 147 VAL A CA 1
ATOM 1117 C C . VAL A 1 147 ? -6.161 -9.440 -6.731 1.00 95.00 147 VAL A C 1
ATOM 1119 O O . VAL A 1 147 ? -7.330 -9.767 -6.519 1.00 95.00 147 VAL A O 1
ATOM 1122 N N . ILE A 1 148 ? -5.813 -8.223 -7.148 1.00 94.81 148 ILE A N 1
ATOM 1123 C CA . ILE A 1 148 ? -6.772 -7.121 -7.268 1.00 94.81 148 ILE A CA 1
ATOM 1124 C C . ILE A 1 148 ? -7.654 -7.206 -8.517 1.00 94.81 148 ILE A C 1
ATOM 1126 O O . ILE A 1 148 ? -8.733 -6.629 -8.505 1.00 94.81 148 ILE A O 1
ATOM 1130 N N . GLU A 1 149 ? -7.289 -8.006 -9.528 1.00 91.38 149 GLU A N 1
ATOM 1131 C CA . GLU A 1 149 ? -8.166 -8.345 -10.670 1.00 91.38 149 GLU A CA 1
ATOM 1132 C C . GLU A 1 149 ? -9.523 -8.942 -10.231 1.00 91.38 149 GLU A C 1
ATOM 1134 O O . GLU A 1 149 ? -10.489 -8.929 -10.991 1.00 91.38 149 GLU A O 1
ATOM 1139 N N . LYS A 1 150 ? -9.620 -9.471 -9.003 1.00 90.31 150 LYS A N 1
ATOM 1140 C CA . LYS A 1 150 ? -10.856 -10.040 -8.437 1.00 90.31 150 LYS A CA 1
ATOM 1141 C C . LYS A 1 150 ? -11.652 -9.055 -7.578 1.00 90.31 150 LYS A C 1
ATOM 1143 O O . LYS A 1 150 ? -12.711 -9.418 -7.070 1.00 90.31 150 LYS A O 1
ATOM 1148 N N . ILE A 1 151 ? -11.127 -7.854 -7.359 1.00 92.75 151 ILE A N 1
ATOM 1149 C CA . ILE A 1 151 ? -11.737 -6.824 -6.519 1.00 92.75 151 ILE A CA 1
ATOM 1150 C C . ILE A 1 151 ? -12.570 -5.907 -7.427 1.00 92.75 151 ILE A C 1
ATOM 1152 O O . ILE A 1 151 ? -12.113 -5.574 -8.519 1.00 92.75 151 ILE A O 1
ATOM 1156 N N . PRO A 1 152 ? -13.783 -5.486 -7.016 1.00 91.56 152 PRO A N 1
ATOM 1157 C CA . PRO A 1 152 ? -14.582 -4.557 -7.809 1.00 91.56 152 PRO A CA 1
ATOM 1158 C C . PRO A 1 152 ? -13.809 -3.281 -8.161 1.00 91.56 152 PRO A C 1
ATOM 1160 O O . PRO A 1 152 ? -13.213 -2.657 -7.286 1.00 91.56 152 PRO A O 1
ATOM 1163 N N . GLU A 1 153 ? -13.888 -2.845 -9.420 1.00 89.06 153 GLU A N 1
ATOM 1164 C CA . GLU A 1 153 ? -13.204 -1.635 -9.911 1.00 89.06 153 GLU A CA 1
ATOM 1165 C C . GLU A 1 153 ? -13.589 -0.365 -9.136 1.00 89.06 153 GLU A C 1
ATOM 1167 O O . GLU A 1 153 ? -12.822 0.589 -9.080 1.00 89.06 153 GLU A O 1
ATOM 1172 N N . SER A 1 154 ? -14.766 -0.336 -8.502 1.00 89.75 154 SER A N 1
ATOM 1173 C CA . SER A 1 154 ? -15.219 0.783 -7.669 1.00 89.75 154 SER A CA 1
ATOM 1174 C C . SER A 1 154 ? -14.503 0.890 -6.318 1.00 89.75 154 SER A C 1
ATOM 1176 O O . SER A 1 154 ? -14.619 1.919 -5.653 1.00 89.75 154 SER A O 1
ATOM 1178 N N . THR A 1 155 ? -13.809 -0.159 -5.877 1.00 92.38 155 THR A N 1
ATOM 1179 C CA . THR A 1 155 ? -13.131 -0.189 -4.578 1.00 92.38 155 THR A CA 1
ATOM 1180 C C . THR A 1 155 ? -11.829 0.598 -4.656 1.00 92.38 155 THR A C 1
ATOM 1182 O O . THR A 1 155 ? -10.960 0.280 -5.462 1.00 92.38 155 THR A O 1
ATOM 1185 N N . ALA A 1 156 ? -11.671 1.625 -3.819 1.00 95.94 156 ALA A N 1
ATOM 1186 C CA . ALA A 1 156 ? -10.400 2.335 -3.696 1.00 95.94 156 ALA A CA 1
ATOM 1187 C C . ALA A 1 156 ? -9.346 1.419 -3.055 1.00 95.94 156 ALA A C 1
ATOM 1189 O O . ALA A 1 156 ? -9.638 0.732 -2.071 1.00 95.94 156 ALA A O 1
ATOM 1190 N N . ILE A 1 157 ? -8.128 1.420 -3.604 1.00 97.94 157 ILE A N 1
ATOM 1191 C CA . ILE A 1 157 ? -7.028 0.589 -3.106 1.00 97.94 157 ILE A CA 1
ATOM 1192 C C . ILE A 1 157 ? -5.782 1.449 -2.917 1.00 97.94 157 ILE A C 1
ATOM 1194 O O . ILE A 1 157 ? -5.344 2.134 -3.836 1.00 97.94 157 ILE A O 1
ATOM 1198 N N . THR A 1 158 ? -5.170 1.370 -1.743 1.00 98.00 158 THR A N 1
ATOM 1199 C CA . THR A 1 158 ? -3.816 1.864 -1.508 1.00 98.00 158 THR A CA 1
ATOM 1200 C C . THR A 1 158 ? -2.889 0.696 -1.196 1.00 98.00 158 THR A C 1
ATOM 1202 O O . THR A 1 158 ? -3.298 -0.301 -0.603 1.00 98.00 158 THR A O 1
ATOM 1205 N N . PHE A 1 159 ? -1.635 0.797 -1.621 1.00 98.50 159 PHE A N 1
ATOM 1206 C CA . PHE A 1 159 ? -0.623 -0.224 -1.375 1.00 98.50 159 PHE A CA 1
ATOM 1207 C C . PHE A 1 159 ? 0.415 0.324 -0.392 1.00 98.50 159 PHE A C 1
ATOM 1209 O O . PHE A 1 159 ? 1.209 1.193 -0.779 1.00 98.50 159 PHE A O 1
ATOM 1216 N N . PRO A 1 160 ? 0.430 -0.142 0.870 1.00 97.94 160 PRO A N 1
ATOM 1217 C CA . PRO A 1 160 ? 1.476 0.213 1.808 1.00 97.94 160 PRO A CA 1
ATOM 1218 C C . PRO A 1 160 ? 2.813 -0.378 1.342 1.00 97.94 160 PRO A C 1
ATOM 1220 O O . PRO A 1 160 ? 2.954 -1.588 1.146 1.00 97.94 160 PRO A O 1
ATOM 1223 N N . VAL A 1 161 ? 3.805 0.489 1.139 1.00 98.00 161 VAL A N 1
ATOM 1224 C CA . VAL A 1 161 ? 5.139 0.114 0.661 1.00 98.00 161 VAL A CA 1
ATOM 1225 C C . VAL A 1 161 ? 6.229 0.697 1.550 1.00 98.00 161 VAL A C 1
ATOM 1227 O O . VAL A 1 161 ? 6.198 1.873 1.901 1.00 98.00 161 VAL A O 1
ATOM 1230 N N . ARG A 1 162 ? 7.225 -0.118 1.898 1.00 97.00 162 ARG A N 1
ATOM 1231 C CA . ARG A 1 162 ? 8.325 0.308 2.765 1.00 97.00 162 ARG A CA 1
ATOM 1232 C C . ARG A 1 162 ? 9.337 1.145 1.991 1.00 97.00 162 ARG A C 1
ATOM 1234 O O . ARG A 1 162 ? 9.883 0.684 0.985 1.00 97.00 162 ARG A O 1
ATOM 1241 N N . LEU A 1 163 ? 9.642 2.337 2.494 1.00 97.00 163 LEU A N 1
ATOM 1242 C CA . LEU A 1 163 ? 10.528 3.310 1.856 1.00 97.00 163 LEU A CA 1
ATOM 1243 C C . LEU A 1 163 ? 11.920 2.731 1.536 1.00 97.00 163 LEU A C 1
ATOM 1245 O O . LEU A 1 163 ? 12.429 2.900 0.430 1.00 97.00 163 LEU A O 1
ATOM 1249 N N . SER A 1 164 ? 12.512 1.959 2.452 1.00 95.31 164 SER A N 1
ATOM 1250 C CA . SER A 1 164 ? 13.830 1.330 2.261 1.00 95.31 164 SER A CA 1
ATOM 1251 C C . SER A 1 164 ? 13.859 0.208 1.209 1.00 95.31 164 SER A C 1
ATOM 1253 O O . SER A 1 164 ? 14.923 -0.345 0.930 1.00 95.31 164 SER A O 1
ATOM 1255 N N . LYS A 1 165 ? 12.705 -0.150 0.628 1.00 95.81 165 LYS A N 1
ATOM 1256 C CA . LYS A 1 165 ? 12.537 -1.259 -0.326 1.00 95.81 165 LYS A CA 1
ATOM 1257 C C . LYS A 1 165 ? 11.965 -0.815 -1.674 1.00 95.81 165 LYS A C 1
ATOM 1259 O O . LYS A 1 165 ? 11.665 -1.675 -2.504 1.00 95.81 165 LYS A O 1
ATOM 1264 N N . LEU A 1 166 ? 11.766 0.485 -1.903 1.00 96.12 166 LEU A N 1
ATOM 1265 C CA . LEU A 1 166 ? 11.121 0.975 -3.122 1.00 96.12 166 LEU A CA 1
ATOM 1266 C C . LEU A 1 166 ? 11.872 0.554 -4.390 1.00 96.12 166 LEU A C 1
ATOM 1268 O O . LEU A 1 166 ? 13.093 0.419 -4.427 1.00 96.12 166 LEU A O 1
ATOM 1272 N N . SER A 1 167 ? 11.107 0.330 -5.452 1.00 94.19 167 SER A N 1
ATOM 1273 C CA . SER A 1 167 ? 11.616 0.055 -6.792 1.00 94.19 167 SER A CA 1
ATOM 1274 C C . SER A 1 167 ? 10.652 0.672 -7.794 1.00 94.19 167 SER A C 1
ATOM 1276 O O . SER A 1 167 ? 9.490 0.272 -7.866 1.00 94.19 167 SER A O 1
ATOM 1278 N N . PHE A 1 168 ? 11.118 1.675 -8.535 1.00 94.06 168 PHE A N 1
ATOM 1279 C CA . PHE A 1 168 ? 10.273 2.554 -9.333 1.00 94.06 168 PHE A CA 1
ATOM 1280 C C . PHE A 1 168 ? 9.476 1.788 -10.381 1.00 94.06 168 PHE A C 1
ATOM 1282 O O . PHE A 1 168 ? 8.257 1.867 -10.358 1.00 94.06 168 PHE A O 1
ATOM 1289 N N . TYR A 1 169 ? 10.117 1.031 -11.278 1.00 92.81 169 TYR A N 1
ATOM 1290 C CA . TYR A 1 169 ? 9.410 0.451 -12.429 1.00 92.81 169 TYR A CA 1
ATOM 1291 C C . TYR A 1 169 ? 8.322 -0.565 -12.051 1.00 92.81 169 TYR A C 1
ATOM 1293 O O . TYR A 1 169 ? 7.211 -0.424 -12.570 1.00 92.81 169 TYR A O 1
ATOM 1301 N N . PRO A 1 170 ? 8.558 -1.534 -11.140 1.00 94.06 170 PRO A N 1
ATOM 1302 C CA . PRO A 1 170 ? 7.484 -2.403 -10.672 1.00 94.06 170 PRO A CA 1
ATOM 1303 C C . PRO A 1 170 ? 6.361 -1.605 -10.001 1.00 94.06 170 PRO A C 1
ATOM 1305 O O . PRO A 1 170 ? 5.197 -1.756 -10.362 1.00 94.06 170 PRO A O 1
ATOM 1308 N N . LEU A 1 171 ? 6.679 -0.708 -9.063 1.00 96.19 171 LEU A N 1
ATOM 1309 C CA . LEU A 1 171 ? 5.651 0.042 -8.333 1.00 96.19 171 LEU A CA 1
ATOM 1310 C C . LEU A 1 171 ? 4.884 1.024 -9.231 1.00 96.19 171 LEU A C 1
ATOM 1312 O O . LEU A 1 171 ? 3.687 1.213 -9.036 1.00 96.19 171 LEU A O 1
ATOM 1316 N N . ALA A 1 172 ? 5.535 1.593 -10.247 1.00 94.00 172 ALA A N 1
ATOM 1317 C CA . ALA A 1 172 ? 4.921 2.452 -11.254 1.00 94.00 172 ALA A CA 1
ATOM 1318 C C . ALA A 1 172 ? 3.917 1.690 -12.129 1.00 94.00 172 ALA A C 1
ATOM 1320 O O . ALA A 1 172 ? 2.911 2.268 -12.536 1.00 94.00 172 ALA A O 1
ATOM 1321 N N . VAL A 1 173 ? 4.154 0.400 -12.399 1.00 92.12 173 VAL A N 1
ATOM 1322 C CA . VAL A 1 173 ? 3.165 -0.472 -13.052 1.00 92.12 173 VAL A CA 1
ATOM 1323 C C . VAL A 1 173 ? 1.950 -0.673 -12.160 1.00 92.12 173 VAL A C 1
ATOM 1325 O O . VAL A 1 173 ? 0.824 -0.519 -12.627 1.00 92.12 173 VAL A O 1
ATOM 1328 N N . LEU A 1 174 ? 2.165 -0.946 -10.873 1.00 93.88 174 LEU A N 1
ATOM 1329 C CA . LEU A 1 174 ? 1.078 -1.171 -9.925 1.00 93.88 174 LEU A CA 1
ATOM 1330 C C . LEU A 1 174 ? 0.147 0.042 -9.823 1.00 93.88 174 LEU A C 1
ATOM 1332 O O . LEU A 1 174 ? -1.032 -0.045 -10.148 1.00 93.88 174 LEU A O 1
ATOM 1336 N N . ILE A 1 175 ? 0.688 1.197 -9.434 1.00 93.75 175 ILE A N 1
ATOM 1337 C CA . ILE A 1 175 ? -0.089 2.437 -9.318 1.00 93.75 175 ILE A CA 1
ATOM 1338 C C . ILE A 1 175 ? -0.585 2.927 -10.689 1.00 93.75 175 ILE A C 1
ATO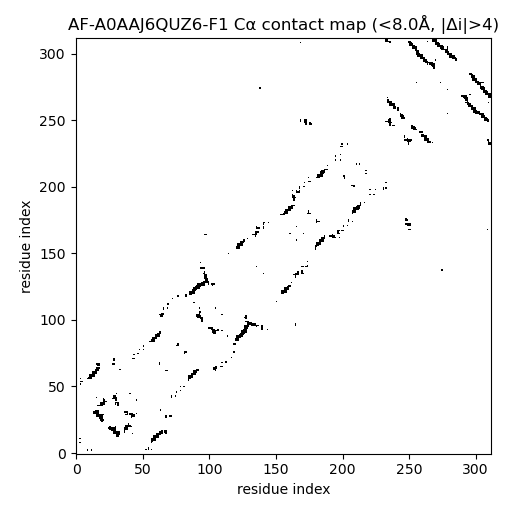M 1340 O O . ILE A 1 175 ? -1.658 3.508 -10.797 1.00 93.75 175 ILE A O 1
ATOM 1344 N N . GLY A 1 176 ? 0.151 2.680 -11.772 1.00 90.00 176 GLY A N 1
ATOM 1345 C CA . GLY A 1 176 ? -0.246 3.089 -13.118 1.00 90.00 176 GLY A CA 1
ATOM 1346 C C . GLY A 1 176 ? -1.374 2.264 -13.739 1.00 90.00 176 GLY A C 1
ATOM 1347 O O . GLY A 1 176 ? -1.863 2.671 -14.790 1.00 90.00 176 GLY A O 1
ATOM 1348 N N . SER A 1 177 ? -1.769 1.143 -13.125 1.00 87.62 177 SER A N 1
ATOM 1349 C CA . SER A 1 177 ? -2.764 0.217 -13.684 1.00 87.62 177 SER A CA 1
ATOM 1350 C C . SER A 1 177 ? -4.176 0.798 -13.685 1.00 87.62 177 SER A C 1
ATOM 1352 O O . SER A 1 177 ? -4.830 0.778 -14.718 1.00 87.62 177 SER A O 1
ATOM 1354 N N . GLU A 1 178 ? -4.615 1.381 -12.569 1.00 89.50 178 GLU A N 1
ATOM 1355 C CA . GLU A 1 178 ? -5.944 1.992 -12.440 1.00 89.50 178 GLU A CA 1
ATOM 1356 C C . GLU A 1 178 ? -5.861 3.372 -11.794 1.00 89.50 178 GLU A C 1
ATOM 1358 O O . GLU A 1 178 ? -4.874 3.690 -11.136 1.00 89.50 178 GLU A O 1
ATOM 1363 N N . LYS A 1 179 ? -6.879 4.223 -11.971 1.00 89.50 179 LYS A N 1
ATOM 1364 C CA . LYS A 1 179 ? -6.876 5.609 -11.444 1.00 89.50 179 LYS A CA 1
ATOM 1365 C C . LYS A 1 179 ? -7.135 5.705 -9.941 1.00 89.50 179 LYS A C 1
ATOM 1367 O O . LYS A 1 179 ? -6.672 6.652 -9.313 1.00 89.50 179 LYS A O 1
ATOM 1372 N N . ASN A 1 180 ? -7.873 4.753 -9.384 1.00 91.56 180 ASN A N 1
ATOM 1373 C CA . ASN A 1 180 ? -8.251 4.682 -7.969 1.00 91.56 180 ASN A CA 1
ATOM 1374 C C . ASN A 1 180 ? -7.208 3.968 -7.093 1.00 91.56 180 ASN A C 1
ATOM 1376 O O . ASN A 1 180 ? -7.483 3.689 -5.927 1.00 91.56 180 ASN A O 1
ATOM 1380 N N . TYR A 1 181 ? -6.032 3.665 -7.648 1.00 95.62 181 TYR A N 1
ATOM 1381 C CA . TYR A 1 181 ? -4.917 3.095 -6.900 1.00 95.62 181 TYR A CA 1
ATOM 1382 C C . TYR A 1 181 ? -4.015 4.181 -6.302 1.00 95.62 181 TYR A C 1
ATOM 1384 O O . TYR A 1 181 ? -3.845 5.256 -6.882 1.00 95.62 181 TYR A O 1
ATOM 1392 N N . SER A 1 182 ? -3.381 3.908 -5.174 1.00 97.75 182 SER A N 1
ATOM 1393 C CA . SER A 1 182 ? -2.372 4.793 -4.584 1.00 97.75 182 SER A CA 1
ATOM 1394 C C . SER A 1 182 ? -1.275 3.995 -3.893 1.00 97.75 182 SER A C 1
ATOM 1396 O O . SER A 1 182 ? -1.412 2.794 -3.674 1.00 97.75 182 SER A O 1
ATOM 1398 N N . LEU A 1 183 ? -0.169 4.653 -3.558 1.00 98.25 183 LEU A N 1
ATOM 1399 C CA . LEU A 1 183 ? 0.846 4.106 -2.660 1.00 98.25 183 LEU A CA 1
ATOM 1400 C C . LEU A 1 183 ? 0.773 4.832 -1.319 1.00 98.25 183 LEU A C 1
ATOM 1402 O O . LEU A 1 183 ? 0.671 6.057 -1.300 1.00 98.25 183 LEU A O 1
ATOM 1406 N N . THR A 1 184 ? 0.902 4.091 -0.221 1.00 97.25 184 THR A N 1
ATOM 1407 C CA . THR A 1 184 ? 1.164 4.651 1.111 1.00 97.25 184 THR A CA 1
ATOM 1408 C C . THR A 1 184 ? 2.580 4.258 1.505 1.00 97.25 1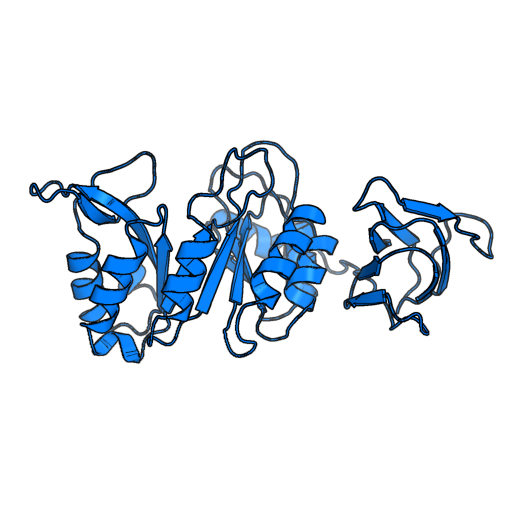84 THR A C 1
ATOM 1410 O O . THR A 1 184 ? 2.863 3.104 1.810 1.00 97.25 184 THR A O 1
ATOM 1413 N N . VAL A 1 185 ? 3.511 5.197 1.422 1.00 97.81 185 VAL A N 1
ATOM 1414 C CA . VAL A 1 185 ? 4.928 4.929 1.657 1.00 97.81 185 VAL A CA 1
ATOM 1415 C C . VAL A 1 185 ? 5.210 5.089 3.141 1.00 97.81 185 VAL A C 1
ATOM 1417 O O . VAL A 1 185 ? 5.100 6.198 3.652 1.00 97.81 185 VAL A O 1
ATOM 1420 N N . TRP A 1 186 ? 5.580 4.001 3.811 1.00 96.25 186 TRP A N 1
ATOM 1421 C CA . TRP A 1 186 ? 5.866 3.980 5.245 1.00 96.25 186 TRP A CA 1
ATOM 1422 C C . TRP A 1 186 ? 7.333 3.664 5.521 1.00 96.25 186 TRP A C 1
ATOM 1424 O O . TRP A 1 186 ? 8.035 3.093 4.678 1.00 96.25 186 TRP A O 1
ATOM 1434 N N . SER A 1 187 ? 7.817 4.029 6.704 1.00 95.69 187 SER A N 1
ATOM 1435 C CA . SER A 1 187 ? 9.194 3.754 7.110 1.00 95.69 187 SER A CA 1
ATOM 1436 C C . SER A 1 187 ? 9.334 3.695 8.628 1.00 95.69 187 SER A C 1
ATOM 1438 O O . SER A 1 187 ? 8.651 4.422 9.344 1.00 95.69 187 SER A O 1
ATOM 1440 N N . SER A 1 188 ? 10.236 2.846 9.119 1.00 92.50 188 SER A N 1
ATOM 1441 C CA . SER A 1 188 ? 10.609 2.819 10.535 1.00 92.50 188 SER A CA 1
ATOM 1442 C C . SER A 1 188 ? 11.724 3.824 10.822 1.00 92.50 188 SER A C 1
ATOM 1444 O O . SER A 1 188 ? 12.491 4.180 9.926 1.00 92.50 188 SER A O 1
ATOM 1446 N N . LEU A 1 189 ? 11.892 4.243 12.079 1.00 90.50 189 LEU A N 1
ATOM 1447 C CA . LEU A 1 189 ? 13.015 5.108 12.479 1.00 90.50 189 LEU A CA 1
ATOM 1448 C C . LEU A 1 189 ? 14.386 4.447 12.254 1.00 90.50 189 LEU A C 1
ATOM 1450 O O . LEU A 1 189 ? 15.378 5.139 12.044 1.00 90.50 189 LEU A O 1
ATOM 1454 N N . GLU A 1 190 ? 14.433 3.117 12.273 1.00 88.69 190 GLU A N 1
ATOM 1455 C CA . GLU A 1 190 ? 15.631 2.301 12.072 1.00 88.69 190 GLU A CA 1
ATOM 1456 C C . GLU A 1 190 ? 15.937 2.045 10.590 1.00 88.69 190 GLU A C 1
ATOM 1458 O O . GLU A 1 190 ? 17.002 1.518 10.260 1.00 88.69 190 GLU A O 1
ATOM 1463 N N . ASP A 1 191 ? 15.017 2.384 9.682 1.00 89.62 191 ASP A N 1
ATOM 1464 C CA . ASP A 1 191 ? 15.285 2.291 8.253 1.00 89.62 191 ASP A CA 1
ATOM 1465 C C . ASP A 1 191 ? 16.320 3.341 7.829 1.00 89.62 191 ASP A C 1
ATOM 1467 O O . ASP A 1 191 ? 16.321 4.482 8.286 1.00 89.62 191 ASP A O 1
ATOM 1471 N N . SER A 1 192 ? 17.193 2.958 6.896 1.00 86.62 192 SER A N 1
ATOM 1472 C CA . SER A 1 192 ? 18.142 3.861 6.228 1.00 86.62 192 SER A CA 1
ATOM 1473 C C . SER A 1 192 ? 17.806 3.944 4.737 1.00 86.62 192 SER A C 1
ATOM 1475 O O . SER A 1 192 ? 18.445 3.267 3.924 1.00 86.62 192 SER A O 1
ATOM 1477 N N . PRO A 1 193 ? 16.736 4.666 4.363 1.00 88.31 193 PRO A N 1
ATOM 1478 C CA . PRO A 1 193 ? 16.262 4.692 2.990 1.00 88.31 193 PRO A CA 1
ATOM 1479 C C . PRO A 1 193 ? 17.088 5.603 2.077 1.00 88.31 193 PRO A C 1
ATOM 1481 O O . PRO A 1 193 ? 17.740 6.541 2.518 1.00 88.31 193 PRO A O 1
ATOM 1484 N N . SER A 1 194 ? 16.983 5.355 0.770 1.00 88.88 194 SER A N 1
ATOM 1485 C CA . SER A 1 194 ? 17.300 6.344 -0.262 1.00 88.88 194 SER A CA 1
ATOM 1486 C C . SER A 1 194 ? 15.997 6.899 -0.829 1.00 88.88 194 SER A C 1
ATOM 1488 O O . SER A 1 194 ? 15.078 6.136 -1.133 1.00 88.88 194 SER A O 1
ATOM 1490 N N . TYR A 1 195 ? 15.917 8.217 -1.009 1.00 94.31 195 TYR A N 1
ATOM 1491 C CA . TYR A 1 195 ? 14.680 8.878 -1.425 1.00 94.31 195 TYR A CA 1
ATOM 1492 C C . TYR A 1 195 ? 14.512 8.983 -2.943 1.00 94.31 195 TYR A C 1
ATOM 1494 O O . TYR A 1 195 ? 13.438 9.366 -3.401 1.00 94.31 195 TYR A O 1
ATOM 1502 N N . LEU A 1 196 ? 15.511 8.604 -3.750 1.00 93.06 196 LEU A N 1
ATOM 1503 C CA . LEU A 1 196 ? 15.452 8.761 -5.209 1.00 93.06 196 LEU A CA 1
ATOM 1504 C C . LEU A 1 196 ? 14.223 8.075 -5.825 1.00 93.06 196 LEU A C 1
ATOM 1506 O O . LEU A 1 196 ? 13.510 8.676 -6.628 1.00 93.06 196 LEU A O 1
ATOM 1510 N N . GLU A 1 197 ? 13.951 6.831 -5.435 1.00 93.81 197 GLU A N 1
ATOM 1511 C CA . GLU A 1 197 ? 12.811 6.071 -5.957 1.00 93.81 197 GLU A CA 1
ATOM 1512 C C . GLU A 1 197 ? 11.473 6.652 -5.471 1.00 93.81 197 GLU A C 1
ATOM 1514 O O . GLU A 1 197 ? 10.511 6.695 -6.240 1.00 93.81 197 GLU A O 1
ATOM 1519 N N . LEU A 1 198 ? 11.425 7.184 -4.243 1.00 96.19 198 LEU A N 1
ATOM 1520 C CA . LEU A 1 198 ? 10.262 7.916 -3.740 1.00 96.19 198 LEU A CA 1
ATOM 1521 C C . LEU A 1 198 ? 10.022 9.196 -4.550 1.00 96.19 198 LEU A C 1
ATOM 1523 O O . LEU A 1 198 ? 8.903 9.423 -5.000 1.00 96.19 198 LEU A O 1
ATOM 1527 N N . ILE A 1 199 ? 11.060 9.998 -4.806 1.00 95.62 199 ILE A N 1
ATOM 1528 C CA . ILE A 1 199 ? 10.973 11.223 -5.617 1.00 95.62 199 ILE A CA 1
ATOM 1529 C C . ILE A 1 199 ? 10.440 10.899 -7.017 1.00 95.62 199 ILE A C 1
ATOM 1531 O O . ILE A 1 199 ? 9.570 11.609 -7.530 1.00 95.62 199 ILE A O 1
ATOM 1535 N N . ARG A 1 200 ? 10.922 9.809 -7.632 1.00 93.88 200 ARG A N 1
ATOM 1536 C CA . ARG A 1 200 ? 10.426 9.342 -8.935 1.00 93.88 200 ARG A CA 1
ATOM 1537 C C . ARG A 1 200 ? 8.937 9.026 -8.892 1.00 93.88 200 ARG A C 1
ATOM 1539 O O . ARG A 1 200 ? 8.196 9.541 -9.725 1.00 93.88 200 ARG A O 1
ATOM 1546 N N . LEU A 1 201 ? 8.497 8.213 -7.929 1.00 95.06 201 LEU A N 1
ATOM 1547 C CA . LEU A 1 201 ? 7.088 7.832 -7.779 1.00 95.06 201 LEU A CA 1
ATOM 1548 C C . LEU A 1 201 ? 6.201 9.051 -7.495 1.00 95.06 201 LEU A C 1
ATOM 1550 O O . LEU A 1 201 ? 5.186 9.237 -8.163 1.00 95.06 201 LEU A O 1
ATOM 1554 N N . TYR A 1 202 ? 6.619 9.912 -6.568 1.00 94.88 202 TYR A N 1
ATOM 1555 C CA . TYR A 1 202 ? 5.880 11.102 -6.149 1.00 94.88 202 TYR A CA 1
ATOM 1556 C C . TYR A 1 202 ? 5.651 12.081 -7.310 1.00 94.88 202 TYR A C 1
ATOM 1558 O O . TYR A 1 202 ? 4.555 12.611 -7.483 1.00 94.88 202 TYR A O 1
ATOM 1566 N N . ARG A 1 203 ? 6.664 12.278 -8.168 1.00 92.38 203 ARG A N 1
ATOM 1567 C CA . ARG A 1 203 ? 6.549 13.119 -9.373 1.00 92.38 203 ARG A CA 1
ATOM 1568 C C . ARG A 1 203 ? 5.782 12.446 -10.506 1.00 92.38 203 ARG A C 1
ATOM 1570 O O . ARG A 1 203 ? 5.082 13.122 -11.257 1.00 92.38 203 ARG A O 1
ATOM 1577 N N . ALA A 1 204 ? 5.936 11.134 -10.664 1.00 91.38 204 ALA A N 1
ATOM 1578 C CA . ALA A 1 204 ? 5.272 10.368 -11.712 1.00 91.38 204 ALA A CA 1
ATOM 1579 C C . ALA A 1 204 ? 3.754 10.270 -11.498 1.00 91.38 204 ALA A C 1
ATOM 1581 O O . ALA A 1 204 ? 3.004 10.286 -12.479 1.00 91.38 204 ALA A O 1
ATOM 1582 N N . PHE A 1 205 ? 3.314 10.215 -10.236 1.00 93.25 205 PHE A N 1
ATOM 1583 C CA . PHE A 1 205 ? 1.917 10.034 -9.841 1.00 93.25 205 PHE A CA 1
ATOM 1584 C C . PHE A 1 205 ? 1.466 11.086 -8.805 1.00 93.25 205 PHE A C 1
ATOM 1586 O O . PHE A 1 205 ? 1.204 10.744 -7.647 1.00 93.25 205 PHE A O 1
ATOM 1593 N N . PRO A 1 206 ? 1.349 12.370 -9.203 1.00 92.75 206 PRO A N 1
ATOM 1594 C CA . PRO A 1 206 ? 0.965 13.448 -8.294 1.00 92.75 206 PRO A CA 1
ATOM 1595 C C . PRO A 1 206 ? -0.379 13.169 -7.614 1.00 92.75 206 PRO A C 1
ATOM 1597 O O . PRO A 1 206 ? -1.343 12.784 -8.276 1.00 92.75 206 PRO A O 1
ATOM 1600 N N . GLY A 1 207 ? -0.441 13.370 -6.294 1.00 94.69 207 GLY A N 1
ATOM 1601 C CA . GLY A 1 207 ? -1.658 13.171 -5.497 1.00 94.69 207 GLY A CA 1
ATOM 1602 C C . GLY A 1 207 ? -2.054 11.709 -5.267 1.00 94.69 207 GLY A C 1
ATOM 1603 O O . GLY A 1 207 ? -3.147 11.455 -4.775 1.00 94.69 207 GLY A O 1
ATOM 1604 N N . ARG A 1 208 ? -1.195 10.747 -5.631 1.00 96.31 208 ARG A N 1
ATOM 1605 C CA . ARG A 1 208 ? -1.461 9.305 -5.472 1.00 96.31 208 ARG A CA 1
ATOM 1606 C C . ARG A 1 208 ? -0.386 8.570 -4.667 1.00 96.31 208 ARG A C 1
ATOM 1608 O O . ARG A 1 208 ? -0.394 7.343 -4.604 1.00 96.31 208 ARG A O 1
ATOM 1615 N N . VAL A 1 209 ? 0.544 9.313 -4.074 1.00 97.19 209 VAL A N 1
ATOM 1616 C CA . VAL A 1 209 ? 1.591 8.802 -3.185 1.00 97.19 209 VAL A CA 1
ATOM 1617 C C . VAL A 1 209 ? 1.456 9.524 -1.849 1.00 97.19 209 VAL A C 1
ATOM 1619 O O . VAL A 1 209 ? 1.740 10.717 -1.759 1.00 97.19 209 VAL A O 1
ATOM 1622 N N . PHE A 1 210 ? 0.988 8.803 -0.836 1.00 95.19 210 PHE A N 1
ATOM 1623 C CA . PHE A 1 210 ? 0.831 9.269 0.539 1.00 95.19 210 PHE A CA 1
ATOM 1624 C C . PHE A 1 210 ? 2.050 8.868 1.370 1.00 95.19 210 PHE A C 1
ATOM 1626 O O . PHE A 1 210 ? 2.682 7.851 1.084 1.00 95.19 210 PHE A O 1
ATOM 1633 N N . LEU A 1 211 ? 2.384 9.662 2.386 1.00 94.38 211 LEU A N 1
ATOM 1634 C CA . LEU A 1 211 ? 3.573 9.469 3.214 1.00 94.38 211 LEU A CA 1
ATOM 1635 C C . LEU A 1 211 ? 3.168 9.164 4.657 1.00 94.38 211 LEU A C 1
ATOM 1637 O O . LEU A 1 211 ? 2.428 9.930 5.265 1.00 94.38 211 LEU A O 1
ATOM 1641 N N . ASP A 1 212 ? 3.692 8.064 5.183 1.00 93.31 212 ASP A N 1
ATOM 1642 C CA . ASP A 1 212 ? 3.609 7.621 6.577 1.00 93.31 212 ASP A CA 1
ATOM 1643 C C . ASP A 1 212 ? 5.041 7.636 7.162 1.00 93.31 212 ASP A C 1
ATOM 1645 O O . ASP A 1 212 ? 5.707 6.618 7.368 1.00 93.31 212 ASP A O 1
ATOM 1649 N N . LEU A 1 213 ? 5.568 8.866 7.168 1.00 93.44 213 LEU A N 1
ATOM 1650 C CA . LEU A 1 213 ? 6.919 9.342 7.486 1.00 93.44 213 LEU A CA 1
ATOM 1651 C C . LEU A 1 213 ? 7.202 9.545 8.985 1.00 93.44 213 LEU A C 1
ATOM 1653 O O . LEU A 1 213 ? 6.510 10.386 9.561 1.00 93.44 213 LEU A O 1
ATOM 1657 N N . PRO A 1 214 ? 8.267 9.010 9.623 1.00 93.62 214 PRO A N 1
ATOM 1658 C CA . PRO A 1 214 ? 8.822 9.701 10.780 1.00 93.62 214 PRO A CA 1
ATOM 1659 C C . PRO A 1 214 ? 9.208 11.139 10.406 1.00 93.62 214 PRO A C 1
ATOM 1661 O O . PRO A 1 214 ? 9.772 11.373 9.335 1.00 93.62 214 PRO A O 1
ATOM 1664 N N . VAL A 1 215 ? 8.960 12.102 11.301 1.00 92.06 215 VAL A N 1
ATOM 1665 C CA . VAL A 1 215 ? 9.144 13.548 11.035 1.00 92.06 215 VAL A CA 1
ATOM 1666 C C . VAL A 1 215 ? 10.529 13.875 10.461 1.00 92.06 215 VAL A C 1
ATOM 1668 O O . VAL A 1 215 ? 10.651 14.686 9.545 1.00 92.06 215 VAL A O 1
ATOM 1671 N N . SER A 1 216 ? 11.583 13.227 10.966 1.00 93.62 216 SER A N 1
ATOM 1672 C CA . SER A 1 216 ? 12.956 13.413 10.480 1.00 93.62 216 SE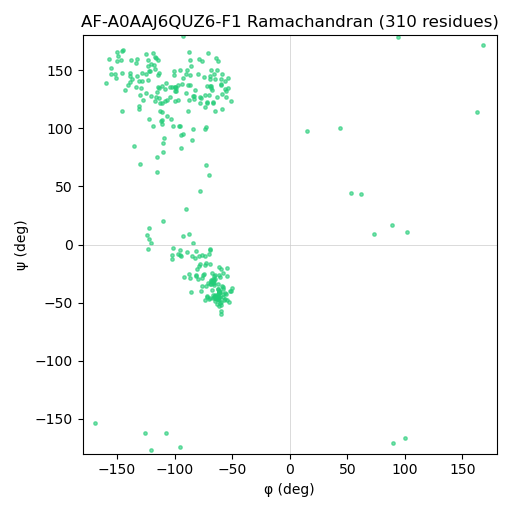R A CA 1
ATOM 1673 C C . SER A 1 216 ? 13.143 12.953 9.032 1.00 93.62 216 SER A C 1
ATOM 1675 O O . SER A 1 216 ? 13.762 13.670 8.244 1.00 93.62 216 SER A O 1
ATOM 1677 N N . GLN A 1 217 ? 12.592 11.790 8.680 1.00 95.69 217 GLN A N 1
ATOM 1678 C CA . GLN A 1 217 ? 12.670 11.220 7.335 1.00 95.69 217 GLN A CA 1
ATOM 1679 C C . GLN A 1 217 ? 11.782 11.985 6.351 1.00 95.69 217 GLN A C 1
ATOM 1681 O O . GLN A 1 217 ? 12.176 12.204 5.209 1.00 95.69 217 GLN A O 1
ATOM 1686 N N . GLN A 1 218 ? 10.619 12.472 6.793 1.00 94.88 218 GLN A N 1
ATOM 1687 C CA . GLN A 1 218 ? 9.788 13.356 5.978 1.00 94.88 218 GLN A CA 1
ATOM 1688 C C . GLN A 1 218 ? 10.516 14.669 5.654 1.00 94.88 218 GLN A C 1
ATOM 1690 O O . GLN A 1 218 ? 10.581 15.061 4.490 1.00 94.88 218 GLN A O 1
ATOM 1695 N N . ALA A 1 219 ? 11.129 15.317 6.649 1.00 94.56 219 ALA A N 1
ATOM 1696 C CA . ALA A 1 219 ? 11.900 16.539 6.423 1.00 94.56 219 ALA A CA 1
ATOM 1697 C C . ALA A 1 219 ? 13.106 16.308 5.493 1.00 94.56 219 ALA A C 1
ATOM 1699 O O . ALA A 1 219 ? 13.491 17.192 4.729 1.00 94.56 219 ALA A O 1
ATOM 1700 N N . GLU A 1 220 ? 13.730 15.132 5.553 1.00 95.25 220 GLU A N 1
ATOM 1701 C CA . GLU A 1 220 ? 14.806 14.754 4.637 1.00 95.25 220 GLU A CA 1
ATOM 1702 C C . GLU A 1 220 ? 14.305 14.537 3.208 1.00 95.25 220 GLU A C 1
ATOM 1704 O O . GLU A 1 220 ? 14.872 15.118 2.281 1.00 95.25 220 GLU A O 1
ATOM 1709 N N . PHE A 1 221 ? 13.201 13.803 3.040 1.00 95.62 221 PHE A N 1
ATOM 1710 C CA . PHE A 1 221 ? 12.537 13.643 1.750 1.00 95.62 221 PHE A CA 1
ATOM 1711 C C . PHE A 1 221 ? 12.205 14.996 1.114 1.00 95.62 221 PHE A C 1
ATOM 1713 O O . PHE A 1 221 ? 12.516 15.212 -0.054 1.00 95.62 221 PHE A O 1
ATOM 1720 N N . GLU A 1 222 ? 11.613 15.923 1.870 1.00 95.06 222 GLU A N 1
ATOM 1721 C CA . GLU A 1 222 ? 11.258 17.257 1.376 1.00 95.06 222 GLU A CA 1
ATOM 1722 C C . GLU A 1 222 ? 12.495 18.045 0.918 1.00 95.06 222 GLU A C 1
ATOM 1724 O O . GLU A 1 222 ? 12.471 18.669 -0.146 1.00 95.06 222 GLU A O 1
ATOM 1729 N N . ARG A 1 223 ? 13.612 17.971 1.659 1.00 95.00 223 ARG A N 1
ATOM 1730 C CA . ARG A 1 223 ? 14.881 18.591 1.238 1.00 95.00 223 ARG A CA 1
ATOM 1731 C C . ARG A 1 223 ? 15.412 17.991 -0.062 1.00 95.00 223 ARG A C 1
ATOM 1733 O O . ARG A 1 223 ? 15.825 18.745 -0.943 1.00 95.00 223 ARG A O 1
ATOM 1740 N N . GLU A 1 224 ? 15.416 16.666 -0.195 1.00 94.38 224 GLU A N 1
ATOM 1741 C CA . GLU A 1 224 ? 15.883 16.005 -1.420 1.00 94.38 224 GLU A CA 1
ATOM 1742 C C . GLU A 1 224 ? 14.955 16.270 -2.611 1.00 94.38 224 GLU A C 1
ATOM 1744 O O . GLU A 1 224 ? 15.409 16.536 -3.724 1.00 94.38 224 GLU A O 1
ATOM 1749 N N . LEU A 1 225 ? 13.642 16.278 -2.387 1.00 93.50 225 LEU A N 1
ATOM 1750 C CA . LEU A 1 225 ? 12.654 16.588 -3.415 1.00 93.50 225 LEU A CA 1
ATOM 1751 C C . LEU A 1 225 ? 12.884 17.975 -4.032 1.00 93.50 225 LEU A C 1
ATOM 1753 O O . LEU A 1 225 ? 12.682 18.140 -5.239 1.00 93.50 225 LEU A O 1
ATOM 1757 N N . MET A 1 226 ? 13.312 18.947 -3.220 1.00 91.50 226 MET A N 1
ATOM 1758 C CA . MET A 1 226 ? 13.626 20.310 -3.656 1.00 91.50 226 MET A CA 1
ATOM 1759 C C . MET A 1 226 ? 15.010 20.437 -4.304 1.00 91.50 226 MET A C 1
ATOM 1761 O O . MET A 1 226 ? 15.189 21.290 -5.169 1.00 91.50 226 MET A O 1
ATOM 1765 N N . SER A 1 227 ? 15.988 19.613 -3.916 1.00 89.56 227 SER A N 1
ATOM 1766 C CA . SER A 1 227 ? 17.353 19.693 -4.455 1.00 89.56 227 SER A CA 1
ATOM 1767 C C . SER A 1 227 ? 17.513 19.002 -5.810 1.00 89.56 227 SER A C 1
ATOM 1769 O O . SER A 1 227 ? 18.371 19.380 -6.608 1.00 89.56 227 SER A O 1
ATOM 1771 N N . VAL A 1 228 ? 16.687 17.994 -6.100 1.00 84.75 228 VAL A N 1
ATOM 1772 C CA . VAL A 1 228 ? 16.808 17.212 -7.330 1.00 84.75 228 VAL A CA 1
ATOM 1773 C C . VAL A 1 228 ? 15.892 17.776 -8.414 1.00 84.75 228 VAL A C 1
ATOM 1775 O O . VAL A 1 228 ? 14.798 17.271 -8.633 1.00 84.75 228 VAL A O 1
ATOM 1778 N N . GLU A 1 229 ? 16.304 18.812 -9.142 1.00 73.81 229 GLU A N 1
ATOM 1779 C CA . GLU A 1 229 ? 15.446 19.458 -10.158 1.00 73.81 229 GLU A CA 1
ATOM 1780 C C . GLU A 1 229 ? 15.045 18.517 -11.307 1.00 73.81 229 GLU A C 1
ATOM 1782 O O . GLU A 1 229 ? 13.892 18.495 -11.734 1.00 73.81 229 GLU A O 1
ATOM 1787 N N . ASN A 1 230 ? 15.964 17.656 -11.754 1.00 72.50 230 ASN A N 1
ATOM 1788 C CA . ASN A 1 230 ? 15.732 16.726 -12.855 1.00 72.50 230 ASN A CA 1
ATOM 1789 C C . ASN A 1 230 ? 15.884 15.277 -12.390 1.00 72.50 230 ASN A C 1
ATOM 1791 O O . ASN A 1 230 ? 16.992 14.754 -12.306 1.00 72.50 230 ASN A O 1
ATOM 1795 N N . VAL A 1 231 ? 14.751 14.599 -12.172 1.00 73.25 231 VAL A N 1
ATOM 1796 C CA . VAL A 1 231 ? 14.708 13.129 -12.126 1.00 73.25 231 VAL A CA 1
ATOM 1797 C C . VAL A 1 231 ? 13.979 12.638 -13.359 1.00 73.25 231 VAL A C 1
ATOM 1799 O O . VAL A 1 231 ? 12.751 12.499 -13.350 1.00 73.25 231 VAL A O 1
ATOM 1802 N N . PRO A 1 232 ? 14.697 12.443 -14.468 1.00 70.25 232 PRO A N 1
ATOM 1803 C CA . PRO A 1 232 ? 14.016 12.106 -15.687 1.00 70.25 232 PRO A CA 1
ATOM 1804 C C . PRO A 1 232 ? 13.440 10.681 -15.554 1.00 70.25 232 PRO A C 1
ATOM 1806 O O . PRO A 1 232 ? 14.062 9.768 -15.019 1.00 70.25 232 PRO A O 1
ATOM 1809 N N . CYS A 1 233 ? 12.200 10.502 -15.995 1.00 75.75 233 CYS A N 1
ATOM 1810 C CA . CYS A 1 233 ? 11.457 9.239 -15.984 1.00 75.75 233 CYS A CA 1
ATOM 1811 C C . CYS A 1 233 ? 10.799 9.138 -17.364 1.00 75.75 233 CYS A C 1
ATOM 1813 O O . CYS A 1 233 ? 9.707 9.691 -17.541 1.00 75.75 233 CYS A O 1
ATOM 1815 N N . PRO A 1 234 ? 11.504 8.624 -18.389 1.00 75.69 234 PRO A N 1
ATOM 1816 C CA . PRO A 1 234 ? 10.987 8.609 -19.748 1.00 75.69 234 PRO A CA 1
ATOM 1817 C C . PRO A 1 234 ? 9.700 7.804 -19.770 1.00 75.69 234 PRO A C 1
ATOM 1819 O O . PRO A 1 234 ? 9.598 6.767 -19.112 1.00 75.69 234 PRO A O 1
ATOM 1822 N N . ARG A 1 235 ? 8.705 8.319 -20.481 1.00 81.62 235 ARG A N 1
ATOM 1823 C CA . ARG A 1 235 ? 7.436 7.621 -20.631 1.00 81.62 235 ARG A CA 1
ATOM 1824 C C . ARG A 1 235 ? 7.474 6.789 -21.888 1.00 81.62 235 ARG A C 1
ATOM 1826 O O . ARG A 1 235 ? 8.042 7.204 -22.897 1.00 81.62 235 ARG A O 1
ATOM 1833 N N . ILE A 1 236 ? 6.852 5.625 -21.813 1.00 76.88 236 ILE A N 1
ATOM 1834 C CA . ILE A 1 236 ? 6.648 4.781 -22.977 1.00 76.88 236 ILE A CA 1
ATOM 1835 C C . ILE A 1 236 ? 5.392 5.269 -23.703 1.00 76.88 236 ILE A C 1
ATOM 1837 O O . ILE A 1 236 ? 4.326 5.405 -23.103 1.00 76.88 236 ILE A O 1
ATOM 1841 N N . ALA A 1 237 ? 5.518 5.529 -25.001 1.00 70.81 237 ALA A N 1
ATOM 1842 C CA . ALA A 1 237 ? 4.374 5.703 -25.883 1.00 70.81 237 ALA A CA 1
ATOM 1843 C C . ALA A 1 237 ? 3.815 4.329 -26.277 1.00 70.81 237 ALA A C 1
ATOM 1845 O O . ALA A 1 237 ? 4.572 3.367 -26.420 1.00 70.81 237 ALA A O 1
ATOM 1846 N N . ALA A 1 238 ? 2.493 4.239 -26.456 1.00 62.91 238 ALA A N 1
ATOM 1847 C CA . ALA A 1 238 ? 1.826 2.980 -26.772 1.00 62.91 238 ALA A CA 1
ATOM 1848 C C . ALA A 1 238 ? 2.499 2.277 -27.975 1.00 62.91 238 ALA A C 1
ATOM 1850 O O . ALA A 1 238 ? 2.623 2.892 -29.040 1.00 62.91 238 ALA A O 1
ATOM 1851 N N . PRO A 1 239 ? 2.957 1.021 -27.820 1.00 62.59 239 PRO A N 1
ATOM 1852 C CA . PRO A 1 239 ? 3.570 0.263 -28.892 1.00 62.59 239 PRO A CA 1
ATOM 1853 C C . PRO A 1 239 ? 2.527 -0.009 -29.977 1.00 62.59 239 PRO A C 1
ATOM 1855 O O . PRO A 1 239 ? 1.339 -0.196 -29.703 1.00 62.59 239 PRO A O 1
ATOM 1858 N N . GLN A 1 240 ? 2.976 -0.051 -31.230 1.00 56.59 240 GLN A N 1
ATOM 1859 C CA . GLN A 1 240 ? 2.139 -0.525 -32.327 1.00 56.59 240 GLN A CA 1
ATOM 1860 C C . GLN A 1 240 ? 2.011 -2.052 -32.229 1.00 56.59 240 GLN A C 1
ATOM 1862 O O . GLN A 1 240 ? 2.922 -2.777 -32.600 1.00 56.59 240 GLN A O 1
ATOM 1867 N N . ALA A 1 241 ? 0.872 -2.473 -31.673 1.00 52.03 241 ALA A N 1
ATOM 1868 C CA . ALA A 1 241 ? 0.154 -3.738 -31.846 1.00 52.03 241 ALA A CA 1
ATOM 1869 C C . ALA A 1 241 ? 0.951 -5.063 -31.852 1.00 52.03 241 ALA A C 1
ATOM 1871 O O . ALA A 1 241 ? 1.366 -5.543 -32.901 1.00 52.03 241 ALA A O 1
ATOM 1872 N N . ASP A 1 242 ? 0.935 -5.743 -30.700 1.00 56.81 242 ASP A N 1
ATOM 1873 C CA . ASP A 1 242 ? 0.646 -7.181 -30.611 1.00 56.81 242 ASP A CA 1
ATOM 1874 C C . ASP A 1 242 ? -0.271 -7.415 -29.388 1.0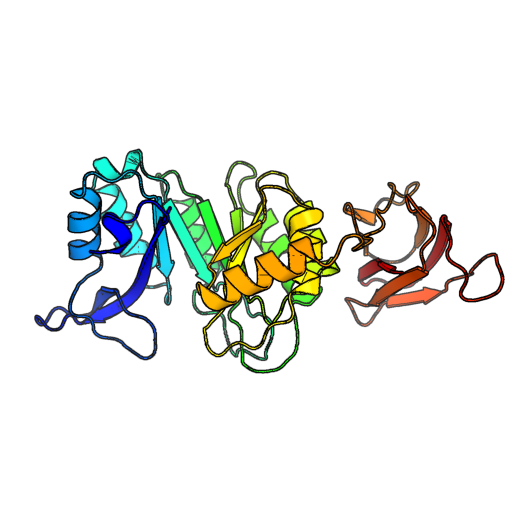0 56.81 242 ASP A C 1
ATOM 1876 O O . ASP A 1 242 ? -0.189 -6.706 -28.384 1.00 56.81 242 ASP A O 1
ATOM 1880 N N . THR A 1 243 ? -1.194 -8.372 -29.477 1.00 56.03 243 THR A N 1
ATOM 1881 C CA . THR A 1 243 ? -2.321 -8.578 -28.535 1.00 56.03 243 THR A CA 1
ATOM 1882 C C . THR A 1 243 ? -1.921 -9.065 -27.137 1.00 56.03 243 THR A C 1
ATOM 1884 O O . THR A 1 243 ? -2.770 -9.155 -26.254 1.00 56.03 243 THR A O 1
ATOM 1887 N N . LYS A 1 244 ? -0.634 -9.352 -26.910 1.00 70.62 244 LYS A N 1
ATOM 1888 C CA . LYS A 1 244 ? -0.091 -9.879 -25.643 1.00 70.62 244 LYS A CA 1
ATOM 1889 C C . LYS A 1 244 ? 0.774 -8.877 -24.876 1.00 70.62 244 LYS A C 1
ATOM 1891 O O . LYS A 1 244 ? 1.607 -9.262 -24.056 1.00 70.62 244 LYS A O 1
ATOM 1896 N N . ILE A 1 245 ? 0.612 -7.590 -25.168 1.00 74.12 245 ILE A N 1
ATOM 1897 C CA . ILE A 1 245 ? 1.426 -6.518 -24.601 1.00 74.12 245 ILE A CA 1
ATOM 1898 C C . ILE A 1 245 ? 0.553 -5.651 -23.694 1.00 74.12 245 ILE A C 1
ATOM 1900 O O . ILE A 1 245 ? -0.352 -4.963 -24.166 1.00 74.12 245 ILE A O 1
ATOM 1904 N N . ARG A 1 246 ? 0.850 -5.642 -22.390 1.00 79.00 246 ARG A N 1
ATOM 1905 C CA . ARG A 1 246 ? 0.294 -4.658 -21.452 1.00 79.00 246 ARG A CA 1
ATOM 1906 C C . ARG A 1 246 ? 1.221 -3.449 -21.386 1.00 79.00 246 ARG A C 1
ATOM 1908 O O . ARG A 1 246 ? 2.433 -3.584 -21.211 1.00 79.00 246 ARG A O 1
ATOM 1915 N N . VAL A 1 247 ? 0.648 -2.261 -21.530 1.00 77.19 247 VAL A N 1
ATOM 1916 C CA . VAL A 1 247 ? 1.390 -1.003 -21.641 1.00 77.19 247 VAL A CA 1
ATOM 1917 C C . VAL A 1 247 ? 1.034 -0.124 -20.460 1.00 77.19 247 VAL A C 1
ATOM 1919 O O . VAL A 1 247 ? -0.128 0.214 -20.257 1.00 77.19 247 VAL A O 1
ATOM 1922 N N . PHE A 1 248 ? 2.051 0.278 -19.716 1.00 81.94 248 PHE A N 1
ATOM 1923 C CA . PHE A 1 248 ? 1.960 1.197 -18.593 1.00 81.94 248 PHE A CA 1
ATOM 1924 C C . PHE A 1 248 ? 2.752 2.469 -18.916 1.00 81.94 248 PHE A C 1
ATOM 1926 O O . PHE A 1 248 ? 3.649 2.433 -19.763 1.00 81.94 248 PHE A O 1
ATOM 1933 N N . PRO A 1 249 ? 2.500 3.595 -18.221 1.00 78.06 249 PRO A N 1
ATOM 1934 C CA . PRO A 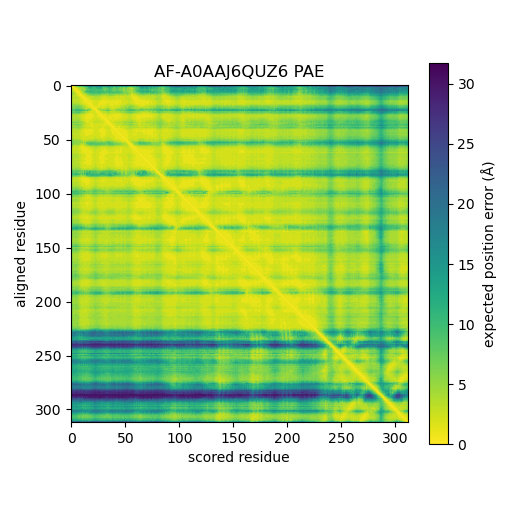1 249 ? 3.159 4.868 -18.530 1.00 78.06 249 PRO A CA 1
ATOM 1935 C C . PRO A 1 249 ? 4.699 4.818 -18.556 1.00 78.06 249 PRO A C 1
ATOM 1937 O O . PRO A 1 249 ? 5.321 5.611 -19.259 1.00 78.06 249 PRO A O 1
ATOM 1940 N N . TYR A 1 250 ? 5.311 3.891 -17.812 1.00 84.94 250 TYR A N 1
ATOM 1941 C CA . TYR A 1 250 ? 6.768 3.756 -17.661 1.00 84.94 250 TYR A CA 1
ATOM 1942 C C . TYR A 1 250 ? 7.314 2.377 -18.052 1.00 84.94 250 TYR A C 1
ATOM 1944 O O . TYR A 1 250 ? 8.527 2.182 -18.030 1.00 84.94 250 TYR A O 1
ATOM 1952 N N . THR A 1 251 ? 6.445 1.425 -18.400 1.00 85.75 251 THR A N 1
ATOM 1953 C CA . THR A 1 251 ? 6.825 0.016 -18.556 1.00 85.75 251 THR A CA 1
ATOM 1954 C C . THR A 1 251 ? 5.938 -0.666 -19.585 1.00 85.75 251 THR A C 1
ATOM 1956 O O . THR A 1 251 ? 4.734 -0.439 -19.619 1.00 85.75 251 THR A O 1
ATOM 1959 N N . ILE A 1 252 ? 6.509 -1.568 -20.371 1.00 82.88 252 ILE A N 1
ATOM 1960 C CA . ILE A 1 252 ? 5.755 -2.570 -21.119 1.00 82.88 252 ILE A CA 1
ATOM 1961 C C . ILE A 1 252 ? 5.979 -3.939 -20.491 1.00 82.88 252 ILE A C 1
ATOM 1963 O O . ILE A 1 252 ? 7.118 -4.310 -20.226 1.00 82.88 252 ILE A O 1
ATOM 1967 N N . VAL A 1 253 ? 4.905 -4.696 -20.285 1.00 84.44 253 VAL A N 1
ATOM 1968 C CA . VAL A 1 253 ? 4.971 -6.109 -19.905 1.00 84.44 253 VAL A CA 1
ATOM 1969 C C . VAL A 1 253 ? 4.466 -6.934 -21.082 1.00 84.44 253 VAL A C 1
ATOM 1971 O O . VAL A 1 253 ? 3.299 -6.832 -21.458 1.00 84.44 253 VAL A O 1
ATOM 1974 N N . SER A 1 254 ? 5.356 -7.723 -21.679 1.00 82.94 254 SER A N 1
ATOM 1975 C CA . SER A 1 254 ? 5.012 -8.647 -22.764 1.00 82.94 254 SER A CA 1
ATOM 1976 C C . SER A 1 254 ? 4.781 -10.045 -22.217 1.00 82.94 254 SER A C 1
ATOM 1978 O O . SER A 1 254 ? 5.576 -10.524 -21.405 1.00 82.94 254 SER A O 1
ATOM 1980 N N . GLU A 1 255 ? 3.739 -10.713 -22.703 1.00 81.25 255 GLU A N 1
ATOM 1981 C CA . GLU A 1 255 ? 3.393 -12.088 -22.349 1.00 81.25 255 GLU A CA 1
ATOM 1982 C C . GLU A 1 255 ? 3.658 -13.028 -23.538 1.00 81.25 255 GLU A C 1
ATOM 1984 O O . GLU A 1 255 ? 2.811 -13.251 -24.401 1.00 81.25 255 GLU A O 1
ATOM 1989 N N . GLY A 1 256 ? 4.861 -13.604 -23.587 1.00 77.06 256 GLY A N 1
ATOM 1990 C CA . GLY A 1 256 ? 5.280 -14.533 -24.636 1.00 77.06 256 GLY A CA 1
ATOM 1991 C C . GLY A 1 256 ? 5.931 -13.880 -25.858 1.00 77.06 256 GLY A C 1
ATOM 1992 O O . GLY A 1 256 ? 6.300 -12.704 -25.847 1.00 77.06 256 GLY A O 1
ATOM 1993 N N . ALA A 1 257 ? 6.133 -14.704 -26.888 1.00 79.75 257 ALA A N 1
ATOM 1994 C CA . ALA A 1 257 ? 6.865 -14.340 -28.093 1.00 79.75 257 ALA A CA 1
ATOM 1995 C C . ALA A 1 257 ? 6.131 -13.312 -28.966 1.00 79.75 257 ALA A C 1
ATOM 1997 O O . ALA A 1 257 ? 4.909 -13.379 -29.104 1.00 79.75 257 ALA A O 1
ATOM 1998 N N . GLY A 1 258 ? 6.902 -12.427 -29.597 1.00 79.62 258 GLY A N 1
ATOM 1999 C CA . GLY A 1 258 ? 6.399 -11.374 -30.476 1.00 79.62 258 GLY A CA 1
ATOM 2000 C C . GLY A 1 258 ? 7.470 -10.341 -30.821 1.00 79.62 258 GLY A C 1
ATOM 2001 O O . GLY A 1 258 ? 8.571 -10.354 -30.263 1.00 79.62 258 GLY A O 1
ATOM 2002 N N . GLU A 1 259 ? 7.146 -9.441 -31.743 1.00 80.44 259 GLU A N 1
ATOM 2003 C CA . GLU A 1 259 ? 7.964 -8.262 -32.033 1.00 80.44 259 GLU A CA 1
ATOM 2004 C C . GLU A 1 259 ? 7.382 -7.040 -31.326 1.00 80.44 259 GLU A C 1
ATOM 2006 O O . GLU A 1 259 ? 6.176 -6.808 -31.333 1.00 80.44 259 GLU A O 1
ATOM 2011 N N . ILE A 1 260 ? 8.247 -6.250 -30.698 1.00 78.31 260 ILE A N 1
ATOM 2012 C CA . ILE A 1 260 ? 7.853 -5.095 -29.898 1.00 78.31 260 ILE A CA 1
ATOM 2013 C C . ILE A 1 260 ? 8.630 -3.885 -30.387 1.00 78.31 260 ILE A C 1
ATOM 2015 O O . ILE A 1 260 ? 9.861 -3.879 -30.383 1.00 78.31 260 ILE A O 1
ATOM 2019 N N . THR A 1 261 ? 7.904 -2.832 -30.755 1.00 80.06 261 THR A N 1
ATOM 2020 C CA . THR A 1 261 ? 8.485 -1.508 -30.990 1.00 80.06 261 THR A CA 1
ATOM 2021 C C . THR A 1 261 ? 8.174 -0.613 -29.799 1.00 80.06 261 THR A C 1
ATOM 2023 O O . THR A 1 261 ? 7.032 -0.200 -29.600 1.00 80.06 261 THR A O 1
ATOM 2026 N N . LEU A 1 262 ? 9.196 -0.317 -29.004 1.00 78.75 262 LEU A N 1
ATOM 2027 C CA . LEU A 1 262 ? 9.140 0.630 -27.899 1.00 78.75 262 LEU A CA 1
ATOM 2028 C C . LEU A 1 262 ? 9.415 2.032 -28.431 1.00 78.75 262 LEU A C 1
ATOM 2030 O O . LEU A 1 262 ? 10.346 2.227 -29.211 1.00 78.75 262 LEU A O 1
ATOM 2034 N N . LYS A 1 263 ? 8.645 3.016 -27.972 1.00 80.38 263 LYS A N 1
ATOM 2035 C CA . LYS A 1 263 ? 8.898 4.432 -28.247 1.00 80.38 263 LYS A CA 1
ATOM 2036 C C . LYS A 1 263 ? 8.895 5.208 -26.944 1.00 80.38 263 LYS A C 1
ATOM 2038 O O . LYS A 1 263 ? 8.075 4.924 -26.073 1.00 80.38 263 LYS A O 1
ATOM 2043 N N . SER A 1 264 ? 9.791 6.175 -26.811 1.00 80.81 264 SER A N 1
ATOM 2044 C CA . SER A 1 264 ? 9.865 7.058 -25.649 1.00 80.81 264 SER A CA 1
ATOM 2045 C C . SER A 1 264 ? 9.623 8.513 -26.029 1.00 80.81 264 SER A C 1
ATOM 2047 O O . SER A 1 264 ? 9.867 8.942 -27.156 1.00 80.81 264 SER A O 1
ATOM 2049 N N . ASP A 1 265 ? 9.152 9.289 -25.056 1.00 81.62 265 ASP A N 1
ATOM 2050 C CA . ASP A 1 265 ? 8.940 10.735 -25.189 1.00 81.62 265 ASP A CA 1
ATOM 2051 C C . ASP A 1 265 ? 10.244 11.545 -25.305 1.00 81.62 265 ASP A C 1
ATOM 2053 O O . ASP A 1 265 ? 10.232 12.700 -25.729 1.00 81.62 265 ASP A O 1
ATOM 2057 N N . ARG A 1 266 ? 11.376 10.943 -24.937 1.00 82.50 266 ARG A N 1
ATOM 2058 C CA . ARG A 1 266 ? 12.710 11.548 -24.972 1.00 82.50 266 ARG A CA 1
ATOM 2059 C C . ARG A 1 266 ? 13.788 10.490 -25.215 1.00 82.50 266 ARG A C 1
ATOM 2061 O O . ARG A 1 266 ? 13.554 9.323 -24.894 1.00 82.50 266 ARG A O 1
ATOM 2068 N N . PRO A 1 267 ? 14.979 10.875 -25.709 1.00 83.56 267 PRO A N 1
ATOM 2069 C CA . PRO A 1 267 ? 16.089 9.942 -25.860 1.00 83.56 267 PRO A CA 1
ATOM 2070 C C . PRO A 1 267 ? 16.425 9.237 -24.535 1.00 83.56 267 PRO A C 1
ATOM 2072 O O . PRO A 1 267 ? 16.638 9.900 -23.521 1.00 83.56 267 PRO A O 1
ATOM 2075 N N . CYS A 1 268 ? 16.470 7.905 -24.547 1.00 82.38 268 CYS A N 1
ATOM 2076 C CA . CYS A 1 268 ? 16.773 7.067 -23.386 1.00 82.38 268 CYS A CA 1
ATOM 2077 C C . CYS A 1 268 ? 17.450 5.750 -23.795 1.00 82.38 268 CYS A C 1
ATOM 2079 O O . CYS A 1 268 ? 17.420 5.350 -24.958 1.00 82.38 268 CYS A O 1
ATOM 2081 N N . THR A 1 269 ? 18.035 5.049 -22.831 1.00 82.75 269 THR A N 1
ATOM 2082 C CA . THR A 1 269 ? 18.419 3.641 -22.979 1.00 82.75 269 THR A CA 1
ATOM 2083 C C . THR A 1 269 ? 17.219 2.766 -22.616 1.00 82.75 269 THR A C 1
ATOM 2085 O O . THR A 1 269 ? 16.454 3.121 -21.730 1.00 82.75 269 THR A O 1
ATOM 2088 N N . PHE A 1 270 ? 17.022 1.613 -23.254 1.00 80.31 270 PHE A N 1
ATOM 2089 C CA . PHE A 1 270 ? 16.006 0.649 -22.816 1.00 80.31 270 PHE A CA 1
ATOM 2090 C C . PHE A 1 270 ? 16.662 -0.508 -22.069 1.00 80.31 270 PHE A C 1
ATOM 2092 O O . PHE A 1 270 ? 17.684 -1.040 -22.502 1.00 80.31 270 PHE A O 1
ATOM 2099 N N . ARG A 1 271 ? 16.063 -0.904 -20.946 1.00 85.56 271 ARG A N 1
ATOM 2100 C CA . ARG A 1 271 ? 16.427 -2.107 -20.193 1.00 85.56 271 ARG A CA 1
ATOM 2101 C C . ARG A 1 271 ? 15.256 -3.066 -20.137 1.00 85.56 271 ARG A C 1
ATOM 2103 O O . ARG A 1 271 ? 14.114 -2.697 -20.420 1.00 85.56 271 ARG A O 1
ATOM 2110 N N . TRP A 1 272 ? 15.563 -4.303 -19.770 1.00 86.19 272 TRP A N 1
ATOM 2111 C CA . TRP A 1 272 ? 14.558 -5.325 -19.575 1.00 86.19 272 TRP A CA 1
ATOM 2112 C C . TRP A 1 272 ? 14.919 -6.287 -18.456 1.00 86.19 272 TRP A C 1
ATOM 2114 O O . TRP A 1 272 ? 16.086 -6.628 -18.271 1.00 86.19 272 TRP A O 1
ATOM 2124 N N . ASP A 1 273 ? 13.886 -6.774 -17.778 1.00 87.31 273 ASP A N 1
ATOM 2125 C CA . ASP A 1 273 ? 13.988 -7.802 -16.752 1.00 87.31 273 ASP A CA 1
ATOM 2126 C C . ASP A 1 273 ? 13.155 -9.012 -17.156 1.00 87.31 273 ASP A C 1
ATOM 2128 O O . ASP A 1 273 ? 11.958 -8.905 -17.444 1.00 87.31 273 ASP A O 1
ATOM 2132 N N . ARG A 1 274 ? 13.786 -10.189 -17.145 1.00 85.31 274 ARG A N 1
ATOM 2133 C CA . ARG A 1 274 ? 13.060 -11.453 -17.284 1.00 85.31 274 ARG A CA 1
ATOM 2134 C C . ARG A 1 274 ? 12.285 -11.698 -15.998 1.00 85.31 274 ARG A C 1
ATOM 2136 O O . ARG A 1 274 ? 12.877 -11.756 -14.924 1.00 85.31 274 ARG A O 1
ATOM 2143 N N . ILE A 1 275 ? 10.970 -11.834 -16.122 1.00 84.75 275 ILE A N 1
ATOM 2144 C CA . ILE A 1 275 ? 10.094 -12.127 -14.986 1.00 84.75 275 ILE A CA 1
ATOM 2145 C C . ILE A 1 275 ? 10.041 -13.640 -14.761 1.00 84.75 275 ILE A C 1
ATOM 2147 O O . ILE A 1 275 ? 10.095 -14.093 -13.621 1.00 84.75 275 ILE A O 1
ATOM 2151 N N . ASP A 1 276 ? 9.975 -14.410 -15.851 1.00 82.06 276 ASP A N 1
ATOM 2152 C CA . ASP A 1 276 ? 9.958 -15.872 -15.836 1.00 82.06 276 ASP A CA 1
ATOM 2153 C C . ASP A 1 276 ? 11.205 -16.437 -16.551 1.00 82.06 276 ASP A C 1
ATOM 2155 O O . ASP A 1 276 ? 11.743 -15.830 -17.480 1.00 82.06 276 ASP A O 1
ATOM 2159 N N . GLU A 1 277 ? 11.663 -17.624 -16.141 1.00 72.44 277 GLU A N 1
ATOM 2160 C CA . GLU A 1 277 ? 12.926 -18.222 -16.617 1.00 72.44 277 GLU A CA 1
ATOM 2161 C C . GLU A 1 277 ? 12.899 -18.639 -18.102 1.00 72.44 277 GLU A C 1
ATOM 2163 O O . GLU A 1 277 ? 13.936 -18.661 -18.766 1.00 72.44 277 GLU A O 1
ATOM 2168 N N . ASN A 1 278 ? 11.712 -18.907 -18.658 1.00 74.75 278 ASN A N 1
ATOM 2169 C CA . ASN A 1 278 ? 11.521 -19.457 -20.009 1.00 74.75 278 ASN A CA 1
ATOM 2170 C C . ASN A 1 278 ? 11.386 -18.386 -21.112 1.00 74.75 278 ASN A C 1
ATOM 2172 O O . ASN A 1 278 ? 10.683 -18.598 -22.104 1.00 74.75 278 ASN A O 1
ATOM 2176 N N . VAL A 1 279 ? 12.035 -17.230 -20.941 1.00 73.19 279 VAL A N 1
ATOM 2177 C CA . VAL A 1 279 ? 12.024 -16.125 -21.916 1.00 73.19 279 VAL A CA 1
ATOM 2178 C C . VAL A 1 279 ? 13.413 -15.888 -22.486 1.00 73.19 279 VAL A C 1
ATOM 2180 O O . VAL A 1 279 ? 14.390 -15.721 -21.750 1.00 73.19 279 VAL A O 1
ATOM 2183 N N . ARG A 1 280 ? 13.493 -15.801 -23.814 1.00 69.69 280 ARG A N 1
ATOM 2184 C CA . ARG A 1 280 ? 14.658 -15.297 -24.540 1.00 69.69 280 ARG A CA 1
ATOM 2185 C C . ARG A 1 280 ? 14.293 -13.993 -25.232 1.00 69.69 280 ARG A C 1
ATOM 2187 O O . ARG A 1 280 ? 13.153 -13.768 -25.620 1.00 69.69 280 ARG A O 1
ATOM 2194 N N . VAL A 1 281 ? 15.273 -13.110 -25.336 1.00 68.81 281 VAL A N 1
ATOM 2195 C CA . VAL A 1 281 ? 15.109 -11.801 -25.966 1.00 68.81 281 VAL A CA 1
ATOM 2196 C C . VAL A 1 281 ? 16.249 -11.654 -26.936 1.00 68.81 281 VAL A C 1
ATOM 2198 O O . VAL A 1 281 ? 17.408 -11.687 -26.520 1.00 68.81 281 VAL A O 1
ATOM 2201 N N . GLU A 1 282 ? 15.910 -11.497 -28.203 1.00 67.75 282 GLU A N 1
ATOM 2202 C CA . GLU A 1 282 ? 16.852 -11.156 -29.252 1.00 67.75 282 GLU A CA 1
ATOM 2203 C C . GLU A 1 282 ? 16.519 -9.736 -29.710 1.00 67.75 282 GLU A C 1
ATOM 2205 O O . GLU A 1 282 ? 15.485 -9.459 -30.313 1.00 67.75 282 GLU A O 1
ATOM 2210 N N . GLY A 1 283 ? 17.370 -8.787 -29.328 1.00 58.06 283 GLY A N 1
ATOM 2211 C CA . GLY A 1 283 ? 17.236 -7.393 -29.731 1.00 58.06 283 GLY A CA 1
ATOM 2212 C C . GLY A 1 283 ? 18.180 -7.089 -30.883 1.00 58.06 283 GLY A C 1
ATOM 2213 O O . GLY A 1 283 ? 19.392 -7.233 -30.731 1.00 58.06 283 GLY A O 1
ATOM 2214 N N . HIS A 1 284 ? 17.647 -6.609 -32.004 1.00 54.09 284 HIS A N 1
ATOM 2215 C CA . HIS A 1 284 ? 18.445 -5.915 -33.008 1.00 54.09 284 HIS A CA 1
ATOM 2216 C C . HIS A 1 284 ? 18.312 -4.410 -32.773 1.00 54.09 284 HIS A C 1
ATOM 2218 O O . HIS A 1 284 ? 17.311 -3.791 -33.123 1.00 54.09 284 HIS A O 1
ATOM 2224 N N . GLN A 1 285 ? 19.338 -3.809 -32.168 1.00 53.84 285 GLN A N 1
ATOM 2225 C CA . GLN A 1 285 ? 19.466 -2.357 -32.119 1.00 53.84 285 GLN A CA 1
ATOM 2226 C C . GLN A 1 285 ? 19.863 -1.875 -33.522 1.00 53.84 285 GLN A C 1
ATOM 2228 O O . GLN A 1 285 ? 21.030 -1.974 -33.903 1.00 53.84 285 GLN A O 1
ATOM 2233 N N . GLU A 1 286 ? 18.919 -1.346 -34.304 1.00 46.09 286 GLU A N 1
ATOM 2234 C CA . GLU A 1 286 ? 19.213 -0.618 -35.550 1.00 46.09 286 GLU A CA 1
ATOM 2235 C C . GLU A 1 286 ? 19.876 0.743 -35.232 1.00 46.09 286 GLU A C 1
ATOM 2237 O O . GLU A 1 286 ? 19.309 1.794 -35.502 1.00 46.09 286 GLU A O 1
ATOM 2242 N N . ASN A 1 287 ? 21.039 0.738 -34.565 1.00 42.50 287 ASN A N 1
ATOM 2243 C CA . ASN A 1 287 ? 22.140 1.706 -34.678 1.00 42.50 287 ASN A CA 1
ATOM 2244 C C . ASN A 1 287 ? 23.112 1.627 -33.485 1.00 42.50 287 ASN A C 1
ATOM 2246 O O . ASN A 1 287 ? 22.787 1.980 -32.357 1.00 42.50 287 ASN A O 1
ATOM 2250 N N . SER A 1 288 ? 24.341 1.214 -33.807 1.00 45.00 288 SER A N 1
ATOM 2251 C CA . SER A 1 288 ? 25.641 1.566 -33.207 1.00 45.00 288 SER A CA 1
ATOM 2252 C C . SER A 1 288 ? 25.688 2.272 -31.826 1.00 45.00 288 SER A C 1
ATOM 2254 O O . SER A 1 288 ? 25.720 3.501 -31.723 1.00 45.00 288 SER A O 1
ATOM 2256 N N . GLY A 1 289 ? 25.901 1.481 -30.767 1.00 52.53 289 GLY A N 1
ATOM 2257 C CA . GLY A 1 289 ? 26.482 1.925 -29.487 1.00 52.53 289 GLY A CA 1
ATOM 2258 C C . GLY A 1 289 ? 25.487 2.333 -28.383 1.00 52.53 289 GLY A C 1
ATOM 2259 O O . GLY A 1 289 ? 24.276 2.303 -28.593 1.00 52.53 289 GLY A O 1
ATOM 2260 N N . PRO A 1 290 ? 25.981 2.725 -27.188 1.00 54.84 290 PRO A N 1
ATOM 2261 C CA . PRO A 1 290 ? 25.166 3.084 -26.018 1.00 54.84 290 PRO A CA 1
ATOM 2262 C C . PRO A 1 290 ? 24.565 4.497 -26.143 1.00 54.84 290 PRO A C 1
ATOM 2264 O O . PRO A 1 290 ? 24.693 5.324 -25.244 1.00 54.84 290 PRO A O 1
ATOM 2267 N N . LYS A 1 291 ? 23.990 4.832 -27.301 1.00 61.41 291 LYS A N 1
ATOM 2268 C CA . LYS A 1 291 ? 23.400 6.151 -27.544 1.00 61.41 291 LYS A CA 1
ATOM 2269 C C . LYS A 1 291 ? 21.933 6.156 -27.100 1.00 61.41 291 LYS A C 1
ATOM 2271 O O . LYS A 1 291 ? 21.231 5.199 -27.413 1.00 61.41 291 LYS A O 1
ATOM 2276 N N . PRO A 1 292 ? 21.455 7.220 -26.431 1.00 66.19 292 PRO A N 1
ATOM 2277 C CA . PRO A 1 292 ? 20.037 7.403 -26.142 1.00 66.19 292 PRO A CA 1
ATOM 2278 C C . PRO A 1 292 ? 19.192 7.362 -27.426 1.00 66.19 292 PRO A C 1
ATOM 2280 O O . PRO A 1 292 ? 19.518 8.032 -28.407 1.00 66.19 292 PRO A O 1
ATOM 2283 N N . LEU A 1 293 ? 18.106 6.591 -27.412 1.00 69.69 293 LEU A N 1
ATOM 2284 C CA . LEU A 1 293 ? 17.188 6.384 -28.534 1.00 69.69 293 LEU A CA 1
ATOM 2285 C C . LEU A 1 293 ? 15.773 6.827 -28.159 1.00 69.69 293 LEU A C 1
ATOM 2287 O O . LEU A 1 293 ? 15.401 6.823 -26.988 1.00 69.69 293 LEU A O 1
ATOM 2291 N N . THR A 1 294 ? 14.974 7.181 -29.161 1.00 75.56 294 THR A N 1
ATOM 2292 C CA . THR A 1 294 ? 13.531 7.436 -29.009 1.00 75.56 294 THR A CA 1
ATOM 2293 C C . THR A 1 294 ? 12.664 6.273 -29.497 1.00 75.56 294 THR A C 1
ATOM 2295 O O . THR A 1 294 ? 11.471 6.238 -29.207 1.00 75.56 294 THR A O 1
ATOM 2298 N N . GLU A 1 295 ? 13.246 5.312 -30.219 1.00 80.56 295 GLU A N 1
ATOM 2299 C CA . GLU A 1 295 ? 12.589 4.098 -30.711 1.00 80.56 295 GLU A CA 1
ATOM 2300 C C . GLU A 1 295 ? 13.535 2.898 -30.554 1.00 80.56 295 GLU A C 1
ATOM 2302 O O . GLU A 1 295 ? 14.739 3.016 -30.787 1.00 80.56 295 GLU A O 1
ATOM 2307 N N . PHE A 1 296 ? 12.996 1.746 -30.155 1.00 77.06 296 PHE A N 1
ATOM 2308 C CA . PHE A 1 296 ? 13.747 0.503 -29.999 1.00 77.06 296 PHE A CA 1
ATOM 2309 C C . PHE A 1 296 ? 12.898 -0.696 -30.423 1.00 77.06 296 PHE A C 1
ATOM 2311 O O . PHE A 1 296 ? 11.740 -0.805 -30.022 1.00 77.06 296 PHE A O 1
ATOM 2318 N N . ARG A 1 297 ? 13.467 -1.597 -31.231 1.00 79.31 297 ARG A N 1
ATOM 2319 C CA . ARG A 1 297 ? 12.784 -2.798 -31.729 1.00 79.31 297 ARG A CA 1
ATOM 2320 C C . ARG A 1 297 ? 13.376 -4.051 -31.111 1.00 79.31 297 ARG A C 1
ATOM 2322 O O . ARG A 1 297 ? 14.591 -4.196 -30.998 1.00 79.31 297 ARG A O 1
ATOM 2329 N N . LEU A 1 298 ? 12.498 -4.951 -30.706 1.00 78.12 298 LEU A N 1
ATOM 2330 C CA . LEU A 1 298 ? 12.825 -6.135 -29.930 1.00 78.12 298 LEU A CA 1
ATOM 2331 C C . LEU A 1 298 ? 12.069 -7.333 -30.470 1.00 78.12 298 LEU A C 1
ATOM 2333 O O . LEU A 1 298 ? 10.888 -7.219 -30.785 1.00 78.12 298 LEU A O 1
ATOM 2337 N N . ARG A 1 299 ? 12.725 -8.491 -30.481 1.00 79.88 299 ARG A N 1
ATOM 2338 C CA . ARG A 1 299 ? 12.073 -9.777 -30.681 1.00 79.88 299 ARG A CA 1
ATOM 2339 C C . ARG A 1 299 ? 12.122 -10.564 -29.378 1.00 79.88 299 ARG A C 1
ATOM 2341 O O . ARG A 1 299 ? 13.186 -10.815 -28.813 1.00 79.88 299 ARG A O 1
ATOM 2348 N N . VAL A 1 300 ? 10.951 -10.930 -28.880 1.00 80.00 300 VAL A N 1
ATOM 2349 C CA . VAL A 1 300 ? 10.791 -11.803 -27.719 1.00 80.00 300 VAL A CA 1
ATOM 2350 C C . VAL A 1 300 ? 10.516 -13.210 -28.221 1.00 80.00 300 VAL A C 1
ATOM 2352 O O . VAL A 1 300 ? 9.693 -13.412 -29.113 1.00 80.00 300 VAL A O 1
ATOM 2355 N N . GLU A 1 301 ? 11.186 -14.190 -27.628 1.00 80.06 301 GLU A N 1
ATOM 2356 C CA . GLU A 1 301 ? 10.990 -15.608 -27.897 1.00 80.06 301 GLU A CA 1
ATOM 2357 C C . GLU A 1 301 ? 10.682 -16.367 -26.599 1.00 80.06 301 GLU A C 1
ATOM 2359 O O . GLU A 1 301 ? 11.191 -16.049 -25.521 1.00 80.06 301 GLU A O 1
ATOM 2364 N N . GLY A 1 302 ? 9.857 -17.410 -26.701 1.00 77.50 302 GLY A N 1
ATOM 2365 C CA . GLY A 1 302 ? 9.426 -18.221 -25.561 1.00 77.50 302 GLY A CA 1
ATOM 2366 C C . GLY A 1 302 ? 8.033 -17.863 -25.038 1.00 77.50 302 GLY A C 1
ATOM 2367 O O . GLY A 1 302 ? 7.240 -17.203 -25.709 1.00 77.50 302 GLY A O 1
ATOM 2368 N N . THR A 1 303 ? 7.708 -18.366 -23.846 1.00 75.75 303 THR A N 1
ATOM 2369 C CA . THR A 1 303 ? 6.333 -18.369 -23.305 1.00 75.75 303 THR A CA 1
ATOM 2370 C C . THR A 1 303 ? 6.176 -17.626 -21.979 1.00 75.75 303 THR A C 1
ATOM 2372 O O . THR A 1 303 ? 5.088 -17.640 -21.413 1.00 75.75 303 THR A O 1
ATOM 2375 N N . GLY A 1 304 ? 7.241 -17.031 -21.443 1.00 78.75 304 GLY A N 1
ATOM 2376 C CA . GLY A 1 304 ? 7.181 -16.284 -20.183 1.00 78.75 304 GLY A CA 1
ATOM 2377 C C . GLY A 1 304 ? 6.987 -14.778 -20.371 1.00 78.75 304 GLY A C 1
ATOM 2378 O O . GLY A 1 304 ? 6.812 -14.287 -21.488 1.00 78.75 304 GLY A O 1
ATOM 2379 N N . ARG A 1 305 ? 7.053 -14.044 -19.259 1.00 85.44 305 ARG A N 1
ATOM 2380 C CA . ARG A 1 305 ? 6.886 -12.591 -19.226 1.00 85.44 305 ARG A CA 1
ATOM 2381 C C . ARG A 1 305 ? 8.208 -11.849 -19.139 1.00 85.44 305 ARG A C 1
ATOM 2383 O O . ARG A 1 305 ? 9.175 -12.292 -18.510 1.00 85.44 305 ARG A O 1
ATOM 2390 N N . ILE A 1 306 ? 8.211 -10.664 -19.725 1.00 85.19 306 ILE A N 1
ATOM 2391 C CA . ILE A 1 306 ? 9.333 -9.738 -19.679 1.00 85.19 306 ILE A CA 1
ATOM 2392 C C . ILE A 1 306 ? 8.833 -8.310 -19.517 1.00 85.19 306 ILE A C 1
ATOM 2394 O O . ILE A 1 306 ? 7.864 -7.906 -20.161 1.00 85.19 306 ILE A O 1
ATOM 2398 N N . ALA A 1 307 ? 9.504 -7.558 -18.648 1.00 87.94 307 ALA A N 1
ATOM 2399 C CA . ALA A 1 307 ? 9.270 -6.135 -18.488 1.00 87.94 307 ALA A CA 1
ATOM 2400 C C . ALA A 1 307 ? 10.333 -5.348 -19.254 1.00 87.94 307 ALA A C 1
ATOM 2402 O O . ALA A 1 307 ? 11.521 -5.616 -19.098 1.00 87.94 307 ALA A O 1
ATOM 2403 N N . PHE A 1 308 ? 9.908 -4.360 -20.034 1.00 86.19 308 PHE A N 1
ATOM 2404 C CA . PHE A 1 308 ? 10.759 -3.394 -20.720 1.00 86.19 308 PHE A CA 1
ATOM 2405 C C . PHE A 1 308 ? 10.504 -2.006 -20.158 1.00 86.19 308 PHE A C 1
ATOM 2407 O O . PHE A 1 308 ? 9.350 -1.612 -19.989 1.00 86.19 308 PHE A O 1
ATOM 2414 N N . TYR A 1 309 ? 11.564 -1.249 -19.904 1.00 86.62 309 TYR A N 1
ATOM 2415 C CA . TYR A 1 309 ? 11.445 0.093 -19.353 1.00 86.62 309 TYR A CA 1
ATOM 2416 C C . TYR A 1 309 ? 12.610 0.990 -19.784 1.00 86.62 309 TYR A C 1
ATOM 2418 O O . TYR A 1 309 ? 13.737 0.517 -19.966 1.00 86.62 309 TYR A O 1
ATOM 2426 N N . PRO A 1 310 ? 12.360 2.294 -19.970 1.00 83.75 310 PRO A N 1
ATOM 2427 C CA . PRO A 1 310 ? 13.385 3.237 -20.359 1.00 83.75 310 PRO A CA 1
ATOM 2428 C C . PRO A 1 310 ? 14.179 3.706 -19.136 1.00 83.75 310 PRO A C 1
ATOM 2430 O O . PRO A 1 310 ? 13.611 4.103 -18.117 1.00 83.75 310 PRO A O 1
ATOM 2433 N N . THR A 1 311 ? 15.500 3.712 -19.250 1.00 80.38 311 THR A N 1
ATOM 2434 C CA . THR A 1 311 ? 16.457 4.274 -18.295 1.00 80.38 311 THR A CA 1
ATOM 2435 C C . THR A 1 311 ? 17.232 5.419 -18.936 1.00 80.38 311 THR A C 1
ATOM 2437 O O . THR A 1 311 ? 17.305 5.526 -20.158 1.00 80.38 311 THR A O 1
ATOM 2440 N N . HIS A 1 312 ? 17.848 6.267 -18.118 1.00 71.12 312 HIS A N 1
ATOM 2441 C CA . HIS A 1 312 ? 18.867 7.201 -18.615 1.00 71.12 312 HIS A CA 1
ATOM 2442 C C . HIS A 1 312 ? 20.153 6.463 -18.933 1.00 71.12 312 HIS A C 1
ATOM 2444 O O . HIS A 1 312 ? 20.452 5.491 -18.198 1.00 71.12 312 HIS A O 1
#

InterPro domains:
  IPR019356 Menorin-like domain [PF10223] (3-217)
  IPR019356 Menorin-like domain [PTHR21184] (6-226)

Radius of gyration: 21.84 Å; Cα contacts (8 Å, |Δi|>4): 636; chains: 1; bounding box: 50×40×68 Å

Sequence (312 aa):
MDAISSETVNFIEADILMGGTKSGLHDVPIMAHPPDNSSDISFAEWIEIASEAETSKGLKLDFKDIESVEPCLRKLQEIKKNSDREIWLNADILIGPGSPKRPAVDRARFLALAGASPLKHTLSIGWTTGAASAGYSWRNVLEMLAVIEKIPESTAITFPVRLSKLSFYPLAVLIGSEKNYSLTVWSSLEDSPSYLELIRLYRAFPGRVFLDLPVSQQAEFERELMSVENVPCPRIAAPQADTKIRVFPYTIVSEGAGEITLKSDRPCTFRWDRIDENVRVEGHQENSGPKPLTEFRLRVEGTGRIAFYPTH